Protein AF-A0A0K2YTP1-F1 (afdb_monomer_lite)

Sequence (189 aa):
MNDMAFFLAAAERGFVLDTDDVVDSLIREGVLLPVDWSGEDRPGQIAQFVAGRVAAFGKDHAVVAAVESAAREAAGADVERGEHVPAILRAVDDALASAGLALGELRSGDDTYRVGVMRRTKASGRVWGLDRPSPEVLYTIVCPCGDMNVWQLPKTEAKPVDGECDSCGLNLFDPAGNPVVSMVEEDAG

Radius of gyration: 20.06 Å; chains: 1; bounding box: 47×40×51 Å

pLDDT: mean 86.74, std 9.83, range [45.06, 97.5]

Structure (mmCIF, N/CA/C/O backbone):
data_AF-A0A0K2YTP1-F1
#
_entry.id   AF-A0A0K2YTP1-F1
#
loop_
_atom_site.group_PDB
_atom_site.id
_atom_site.type_symbol
_atom_site.label_atom_id
_atom_site.label_alt_id
_atom_site.label_comp_id
_atom_site.label_asym_id
_atom_site.label_entity_id
_atom_site.label_seq_id
_atom_site.pdbx_PDB_ins_code
_atom_site.Cartn_x
_atom_site.Cartn_y
_atom_site.Cartn_z
_atom_site.occupancy
_atom_site.B_iso_or_equiv
_atom_site.auth_seq_id
_atom_site.auth_comp_id
_atom_site.auth_asym_id
_atom_site.auth_atom_id
_atom_site.pdbx_PDB_model_num
ATOM 1 N N . MET A 1 1 ? 4.151 -17.320 12.604 1.00 45.06 1 MET A N 1
ATOM 2 C CA . MET A 1 1 ? 2.861 -16.604 12.713 1.00 45.06 1 MET A CA 1
ATOM 3 C C . MET A 1 1 ? 2.557 -16.140 11.309 1.00 45.06 1 MET A C 1
ATOM 5 O O . MET A 1 1 ? 3.473 -15.612 10.702 1.00 45.06 1 MET A O 1
ATOM 9 N N . ASN A 1 2 ? 1.376 -16.432 10.771 1.00 60.50 2 ASN A N 1
ATOM 10 C CA . ASN A 1 2 ? 1.023 -15.968 9.433 1.00 60.50 2 ASN A CA 1
ATOM 11 C C . ASN A 1 2 ? 0.856 -14.440 9.502 1.00 60.50 2 ASN A C 1
ATOM 13 O O . ASN A 1 2 ? 0.012 -13.986 10.278 1.00 60.50 2 ASN A O 1
ATOM 17 N N . ASP A 1 3 ? 1.677 -13.665 8.785 1.00 64.50 3 ASP A N 1
ATOM 18 C CA . ASP A 1 3 ? 1.707 -12.190 8.874 1.00 64.50 3 ASP A CA 1
ATOM 19 C C . ASP A 1 3 ? 0.330 -11.569 8.581 1.00 64.50 3 ASP A C 1
ATOM 21 O O . ASP A 1 3 ? -0.050 -10.526 9.104 1.00 64.50 3 ASP A O 1
ATOM 25 N N . MET A 1 4 ? -0.508 -12.296 7.858 1.00 71.25 4 MET A N 1
ATOM 26 C CA . MET A 1 4 ? -1.880 -11.910 7.573 1.00 71.25 4 MET A CA 1
ATOM 27 C C . MET A 1 4 ? -2.816 -11.858 8.787 1.00 71.25 4 MET A C 1
ATOM 29 O O . MET A 1 4 ? -3.788 -11.106 8.793 1.00 71.25 4 MET A O 1
ATOM 33 N N . ALA A 1 5 ? -2.537 -12.626 9.844 1.00 73.75 5 ALA A N 1
ATOM 34 C CA . ALA A 1 5 ? -3.353 -12.605 11.057 1.00 73.75 5 ALA A CA 1
ATOM 35 C C . ALA A 1 5 ? -3.258 -11.260 11.801 1.00 73.75 5 ALA A C 1
ATOM 37 O O . ALA A 1 5 ? -4.095 -10.977 12.661 1.00 73.75 5 ALA A O 1
ATOM 38 N N . PHE A 1 6 ? -2.253 -10.432 11.487 1.00 80.44 6 PHE A N 1
ATOM 39 C CA . PHE A 1 6 ? -2.119 -9.098 12.064 1.00 80.44 6 PHE A CA 1
ATOM 40 C C . PHE A 1 6 ? -3.212 -8.135 11.588 1.00 80.44 6 PHE A C 1
ATOM 42 O O . PHE A 1 6 ? -3.579 -7.241 12.353 1.00 80.44 6 PHE A O 1
ATOM 49 N N . PHE A 1 7 ? -3.761 -8.342 10.387 1.00 87.00 7 PHE A N 1
ATOM 50 C CA . PHE A 1 7 ? -4.748 -7.442 9.785 1.00 87.00 7 PHE A CA 1
ATOM 51 C C . PHE A 1 7 ? -6.186 -7.676 10.267 1.00 87.00 7 PHE A C 1
ATOM 53 O O . PHE A 1 7 ? -7.043 -6.804 10.114 1.00 87.00 7 PHE A O 1
ATOM 60 N N . LEU A 1 8 ? -6.457 -8.835 10.876 1.00 89.19 8 LEU A N 1
ATOM 61 C CA . LEU A 1 8 ? -7.796 -9.216 11.320 1.00 89.19 8 LEU A CA 1
ATOM 62 C C . LEU A 1 8 ? -8.132 -8.611 12.690 1.00 89.19 8 LEU A C 1
ATOM 64 O O . LEU A 1 8 ? -7.421 -8.800 13.688 1.00 89.19 8 LEU A O 1
ATOM 68 N N . ALA A 1 9 ? -9.283 -7.950 12.768 1.00 89.12 9 ALA A N 1
ATOM 69 C CA . ALA A 1 9 ? -9.906 -7.584 14.027 1.00 89.12 9 ALA A CA 1
ATOM 70 C C . ALA A 1 9 ? -10.455 -8.828 14.748 1.00 89.12 9 ALA A C 1
ATOM 72 O O . ALA A 1 9 ? -10.558 -9.926 14.199 1.00 89.12 9 ALA A O 1
ATOM 73 N N . ALA A 1 10 ? -10.819 -8.678 16.025 1.00 86.12 10 ALA A N 1
ATOM 74 C CA . ALA A 1 10 ? -11.250 -9.814 16.843 1.00 86.12 10 ALA A CA 1
ATOM 75 C C . ALA A 1 10 ? -12.482 -10.539 16.268 1.00 86.12 10 ALA A C 1
ATOM 77 O O . ALA A 1 10 ? -12.534 -11.766 16.328 1.00 86.12 10 ALA A O 1
ATOM 78 N N . ALA A 1 11 ? -13.428 -9.789 15.693 1.00 86.00 11 ALA A N 1
ATOM 79 C CA . ALA A 1 11 ? -14.650 -10.320 15.090 1.00 86.00 11 ALA A CA 1
ATOM 80 C C . ALA A 1 11 ? -14.417 -11.031 13.742 1.00 86.00 11 ALA A C 1
ATOM 82 O O . ALA A 1 11 ? -15.266 -11.793 13.299 1.00 86.00 11 ALA A O 1
ATOM 83 N N . GLU A 1 12 ? -13.259 -10.824 13.116 1.00 87.38 12 GLU A N 1
ATOM 84 C CA . GLU A 1 12 ? -12.957 -11.261 11.743 1.00 87.38 12 GLU A CA 1
ATOM 85 C C . GLU A 1 12 ? -12.107 -12.535 11.711 1.00 87.38 12 GLU A C 1
ATOM 87 O O . GLU A 1 12 ? -11.823 -13.098 10.660 1.00 87.38 12 GLU A O 1
ATOM 92 N N . ARG A 1 13 ? -11.725 -13.052 12.883 1.00 79.56 13 ARG A N 1
ATOM 93 C CA . ARG A 1 13 ? -10.945 -14.295 13.010 1.00 79.56 13 ARG A CA 1
ATOM 94 C C . ARG A 1 13 ? -11.672 -15.542 12.493 1.00 79.56 13 ARG A C 1
ATOM 96 O O . ARG A 1 13 ? -11.057 -16.599 12.432 1.00 79.56 13 ARG A O 1
ATOM 103 N N . GLY A 1 14 ? -12.965 -15.424 12.186 1.00 78.31 14 GLY A N 1
ATOM 104 C CA . GLY A 1 14 ? -13.792 -16.476 11.598 1.00 78.31 14 GLY A CA 1
ATOM 105 C C . GLY A 1 14 ? -13.949 -16.388 10.079 1.00 78.31 14 GLY A C 1
ATOM 106 O O . GLY A 1 14 ? -14.715 -17.179 9.535 1.00 78.31 14 GLY A O 1
ATOM 107 N N . PHE A 1 15 ? -13.286 -15.444 9.399 1.00 82.81 15 PHE A N 1
ATOM 108 C CA . PHE A 1 15 ? -13.319 -15.379 7.938 1.00 82.81 15 PHE A CA 1
ATOM 109 C C . PHE A 1 15 ? -12.804 -16.678 7.321 1.00 82.81 15 PHE A C 1
ATOM 111 O O . PHE A 1 15 ? -11.789 -17.234 7.748 1.00 82.81 15 PHE A O 1
ATOM 118 N N . VAL A 1 16 ? -13.535 -17.165 6.317 1.00 78.06 16 VAL A N 1
ATOM 119 C CA . VAL A 1 16 ? -13.126 -18.322 5.523 1.00 78.06 16 VAL A CA 1
ATOM 120 C C . VAL A 1 16 ? -12.129 -17.811 4.499 1.00 78.06 16 VAL A C 1
ATOM 122 O O . VAL A 1 16 ? -12.506 -17.332 3.436 1.00 78.06 16 VAL A O 1
ATOM 125 N N . LEU A 1 17 ? -10.855 -17.849 4.870 1.00 79.38 17 LEU A N 1
ATOM 126 C CA . LEU A 1 17 ? -9.776 -17.485 3.971 1.00 79.38 17 LEU A CA 1
ATOM 127 C C . LEU A 1 17 ? -9.404 -18.716 3.149 1.00 79.38 17 LEU A C 1
ATOM 129 O O . LEU A 1 17 ? -9.082 -19.760 3.724 1.00 79.38 17 LEU A O 1
ATOM 133 N N . ASP A 1 18 ? -9.472 -18.595 1.826 1.00 74.75 18 ASP A N 1
ATOM 134 C CA . ASP A 1 18 ? -8.975 -19.635 0.935 1.00 74.75 18 ASP A CA 1
ATOM 135 C C . ASP A 1 18 ? -7.465 -19.769 1.146 1.00 74.75 18 ASP A C 1
ATOM 137 O O . ASP A 1 18 ? -6.729 -18.792 1.038 1.00 74.75 18 ASP A O 1
ATOM 141 N N . THR A 1 19 ? -6.992 -20.959 1.509 1.00 71.44 19 THR A N 1
ATOM 142 C CA . THR A 1 19 ? -5.565 -21.184 1.755 1.00 71.44 19 THR A CA 1
ATOM 143 C C . THR A 1 19 ? -4.726 -21.067 0.493 1.00 71.44 19 THR A C 1
ATOM 145 O O . THR A 1 19 ? -3.545 -20.741 0.608 1.00 71.44 19 THR A O 1
ATOM 148 N N . ASP A 1 20 ? -5.325 -21.310 -0.673 1.00 74.44 20 ASP A N 1
ATOM 149 C CA . ASP A 1 20 ? -4.638 -21.236 -1.959 1.00 74.44 20 ASP A CA 1
ATOM 150 C C . ASP A 1 20 ? -4.623 -19.797 -2.501 1.00 74.44 20 ASP A C 1
ATOM 152 O O . ASP A 1 20 ? -3.715 -19.439 -3.249 1.00 74.44 20 ASP A O 1
ATOM 156 N N . ASP A 1 21 ? -5.571 -18.953 -2.070 1.00 81.56 21 ASP A N 1
ATOM 157 C CA . ASP A 1 21 ? -5.670 -17.549 -2.480 1.00 81.56 21 ASP A CA 1
ATOM 158 C C . ASP A 1 21 ? -6.132 -16.624 -1.346 1.00 81.56 21 ASP A C 1
ATOM 160 O O . ASP A 1 21 ? -7.234 -16.055 -1.264 1.00 81.56 21 ASP A O 1
ATOM 164 N N . VAL A 1 22 ? -5.234 -16.529 -0.384 1.00 84.00 22 VAL A N 1
ATOM 165 C CA . VAL A 1 22 ? -5.536 -15.926 0.899 1.00 84.00 22 VAL A CA 1
ATOM 166 C C . VAL A 1 22 ? -5.480 -14.398 0.853 1.00 84.00 22 VAL A C 1
ATOM 168 O O . VAL A 1 22 ? -6.131 -13.726 1.652 1.00 84.00 22 VAL A O 1
ATOM 171 N N . VAL A 1 23 ? -4.733 -13.847 -0.105 1.00 86.69 23 VAL A N 1
ATOM 172 C CA . VAL A 1 23 ? -4.627 -12.406 -0.347 1.00 86.69 23 VAL A CA 1
ATOM 173 C C . VAL A 1 23 ? -5.914 -11.894 -0.973 1.00 86.69 23 VAL A C 1
ATOM 175 O O . VAL A 1 23 ? -6.507 -10.959 -0.433 1.00 86.69 23 VAL A O 1
ATOM 178 N N . ASP A 1 24 ? -6.415 -12.555 -2.017 1.00 87.88 24 ASP A N 1
ATOM 179 C CA . ASP A 1 24 ? -7.664 -12.145 -2.660 1.00 87.88 24 ASP A CA 1
ATOM 180 C C . ASP A 1 24 ? -8.861 -12.337 -1.730 1.00 87.88 24 ASP A C 1
ATOM 182 O O . ASP A 1 24 ? -9.808 -11.545 -1.757 1.00 87.88 24 ASP A O 1
ATOM 186 N N . SER A 1 25 ? -8.810 -13.341 -0.849 1.00 89.56 25 SER A N 1
ATOM 187 C CA . SER A 1 25 ? -9.788 -13.492 0.232 1.00 89.56 25 SER A CA 1
ATOM 188 C C . SER A 1 25 ? -9.799 -12.262 1.152 1.00 89.56 25 SER A C 1
ATOM 190 O O . SER A 1 25 ? -10.856 -11.698 1.420 1.00 89.56 25 SER A O 1
ATOM 192 N N . LEU A 1 26 ? -8.633 -11.783 1.597 1.00 91.06 26 LEU A N 1
ATOM 193 C CA . LEU A 1 26 ? -8.537 -10.604 2.467 1.00 91.06 26 LEU A CA 1
ATOM 194 C C . LEU A 1 26 ? -8.936 -9.301 1.762 1.00 91.06 26 LEU A C 1
ATOM 196 O O . LEU A 1 26 ? -9.523 -8.427 2.400 1.00 91.06 26 LEU A O 1
ATOM 200 N N . ILE A 1 27 ? -8.640 -9.164 0.469 1.00 91.94 27 ILE A N 1
ATOM 201 C CA . ILE A 1 27 ? -9.082 -8.016 -0.336 1.00 91.94 27 ILE A CA 1
ATOM 202 C C . ILE A 1 27 ? -10.611 -8.015 -0.443 1.00 91.94 27 ILE A C 1
ATOM 204 O O . ILE A 1 27 ? -11.258 -7.000 -0.188 1.00 91.94 27 ILE A O 1
ATOM 208 N N . ARG A 1 28 ? -11.209 -9.169 -0.753 1.00 91.25 28 ARG A N 1
ATOM 209 C CA . ARG A 1 28 ? -12.663 -9.331 -0.900 1.00 91.25 28 ARG A CA 1
ATOM 210 C C . ARG A 1 28 ? -13.429 -9.051 0.389 1.00 91.25 28 ARG A C 1
ATOM 212 O O . ARG A 1 28 ? -14.494 -8.444 0.338 1.00 91.25 28 ARG A O 1
ATOM 219 N N . GLU A 1 29 ? -12.870 -9.451 1.527 1.00 92.00 29 GLU A N 1
ATOM 220 C CA . GLU A 1 29 ? -13.427 -9.173 2.856 1.00 92.00 29 GLU A CA 1
ATOM 221 C C . GLU A 1 29 ? -13.136 -7.739 3.350 1.00 92.00 29 GLU A C 1
ATOM 223 O O . GLU A 1 29 ? -13.504 -7.373 4.467 1.00 92.00 29 GLU A O 1
ATOM 228 N N . GLY A 1 30 ? -12.462 -6.903 2.549 1.00 92.94 30 GLY A N 1
ATOM 229 C CA . GLY A 1 30 ? -12.152 -5.515 2.905 1.00 92.94 30 GLY A CA 1
ATOM 230 C C . GLY A 1 30 ? -11.138 -5.384 4.045 1.00 92.94 30 GLY A C 1
ATOM 231 O O . GLY A 1 30 ? -11.148 -4.397 4.783 1.00 92.94 30 GLY A O 1
ATOM 232 N N . VAL A 1 31 ? -10.277 -6.387 4.220 1.00 94.50 31 VAL A N 1
ATOM 233 C CA . VAL A 1 31 ? -9.189 -6.398 5.210 1.00 94.50 31 VAL A CA 1
ATOM 234 C C . VAL A 1 31 ? -7.905 -5.812 4.628 1.00 94.50 31 VAL A C 1
ATOM 236 O O . VAL A 1 31 ? -7.150 -5.170 5.363 1.00 94.50 31 VAL A O 1
ATOM 239 N N . LEU A 1 32 ? -7.684 -6.008 3.326 1.00 93.88 32 LEU A N 1
ATOM 240 C CA . LEU A 1 32 ? -6.607 -5.397 2.551 1.00 93.88 32 LEU A CA 1
ATOM 241 C C . LEU A 1 32 ? -7.176 -4.491 1.457 1.00 93.88 32 LEU A C 1
ATOM 243 O O . LEU A 1 32 ? -8.239 -4.761 0.902 1.00 93.88 32 LEU A O 1
ATOM 247 N N . LEU A 1 33 ? -6.432 -3.440 1.136 1.00 95.31 33 LEU A N 1
ATOM 248 C CA . LEU A 1 33 ? -6.695 -2.529 0.035 1.00 95.31 33 LEU A CA 1
ATOM 249 C C . LEU A 1 33 ? -5.504 -2.562 -0.930 1.00 95.31 33 LEU A C 1
ATOM 251 O O . LEU A 1 33 ? -4.407 -2.194 -0.508 1.00 95.31 33 LEU A O 1
ATOM 255 N N . PRO A 1 34 ? -5.690 -2.969 -2.196 1.00 93.12 34 PRO A N 1
ATOM 256 C CA . PRO A 1 34 ? -4.712 -2.703 -3.241 1.00 93.12 34 PRO A CA 1
ATOM 257 C C . PRO A 1 34 ? -4.735 -1.213 -3.610 1.00 93.12 34 PRO A C 1
ATOM 259 O O . PRO A 1 34 ? -5.808 -0.625 -3.770 1.00 93.12 34 PRO A O 1
ATOM 262 N N . VAL A 1 35 ? -3.555 -0.612 -3.728 1.00 90.38 35 VAL A N 1
ATOM 263 C CA . VAL A 1 35 ? -3.344 0.777 -4.142 1.00 90.38 35 VAL A CA 1
ATOM 264 C C . VAL A 1 35 ? -2.206 0.803 -5.153 1.00 90.38 35 VAL A C 1
ATOM 266 O O . VAL A 1 35 ? -1.096 0.370 -4.847 1.00 90.38 35 VAL A O 1
ATOM 269 N N . ASP A 1 36 ? -2.488 1.309 -6.347 1.00 86.12 36 ASP A N 1
ATOM 270 C CA . ASP A 1 36 ? -1.484 1.496 -7.389 1.00 86.12 36 ASP A CA 1
ATOM 271 C C . ASP A 1 36 ? -0.500 2.604 -6.983 1.00 86.12 36 ASP A C 1
ATOM 273 O O . ASP A 1 36 ? -0.897 3.631 -6.424 1.00 86.12 36 ASP A O 1
ATOM 277 N N . TRP A 1 37 ? 0.791 2.418 -7.256 1.00 80.19 37 TRP A N 1
ATOM 278 C CA . TRP A 1 37 ? 1.816 3.416 -6.938 1.00 80.19 37 TRP A CA 1
ATOM 279 C C . TRP A 1 37 ? 1.562 4.787 -7.581 1.00 80.19 37 TRP A C 1
ATOM 281 O O . TRP A 1 37 ? 1.968 5.820 -7.039 1.00 80.19 37 TRP A O 1
ATOM 291 N N . SER A 1 38 ? 0.876 4.814 -8.726 1.00 79.06 38 SER A N 1
ATOM 292 C CA . SER A 1 38 ? 0.560 6.034 -9.460 1.00 79.06 38 SER A CA 1
ATOM 293 C C . SER A 1 38 ? -0.519 6.883 -8.784 1.00 79.06 38 SER A C 1
ATOM 295 O O . SER A 1 38 ? -0.610 8.078 -9.086 1.00 79.06 38 SER A O 1
ATOM 297 N N . GLY A 1 39 ? -1.298 6.320 -7.853 1.00 82.69 39 GLY A N 1
ATOM 298 C CA . GLY A 1 39 ? -2.308 7.055 -7.097 1.00 82.69 39 GLY A CA 1
ATOM 299 C C . GLY A 1 39 ? -3.502 6.219 -6.637 1.00 82.69 39 GLY A C 1
ATOM 300 O O . GLY A 1 39 ? -3.648 5.042 -6.950 1.00 82.69 39 GLY A O 1
ATOM 301 N N . GLU A 1 40 ? -4.401 6.869 -5.896 1.00 84.94 40 GLU A N 1
ATOM 302 C CA . GLU A 1 40 ? -5.706 6.294 -5.561 1.00 84.94 40 GLU A CA 1
ATOM 303 C C . GLU A 1 40 ? -6.612 6.232 -6.805 1.00 84.94 40 GLU A C 1
ATOM 305 O O . GLU A 1 40 ? -6.706 7.209 -7.552 1.00 84.94 40 GLU A O 1
ATOM 310 N N . ASP A 1 41 ? -7.379 5.147 -6.974 1.00 86.25 41 ASP A N 1
ATOM 311 C CA . ASP A 1 41 ? -8.402 5.052 -8.032 1.00 86.25 41 ASP A CA 1
ATOM 312 C C . ASP A 1 41 ? -9.502 6.104 -7.841 1.00 86.25 41 ASP A C 1
ATOM 314 O O . ASP A 1 41 ? -10.146 6.571 -8.786 1.00 86.25 41 ASP A O 1
ATOM 318 N N . ARG A 1 42 ? -9.778 6.433 -6.573 1.00 88.38 42 ARG A N 1
ATOM 319 C CA . ARG A 1 42 ? -10.767 7.426 -6.156 1.00 88.38 42 ARG A CA 1
ATOM 320 C C . ARG A 1 42 ? -10.172 8.305 -5.059 1.00 88.38 42 ARG A C 1
ATOM 322 O O . ARG A 1 42 ? -9.643 7.754 -4.096 1.00 88.38 42 ARG A O 1
ATOM 329 N N . PRO A 1 43 ? -10.337 9.638 -5.126 1.00 86.44 43 PRO A N 1
ATOM 330 C CA . PRO A 1 43 ? -9.848 10.526 -4.077 1.00 86.44 43 PRO A CA 1
ATOM 331 C C . PRO A 1 43 ? -10.344 10.109 -2.686 1.00 86.44 43 PRO A C 1
ATOM 333 O O . PRO A 1 43 ? -11.554 10.002 -2.460 1.00 86.44 43 PRO A O 1
ATOM 336 N N . GLY A 1 44 ? -9.414 9.891 -1.757 1.00 89.81 44 GLY A N 1
ATOM 337 C CA . GLY A 1 44 ? -9.688 9.510 -0.372 1.00 89.81 44 GLY A CA 1
ATOM 338 C C . GLY A 1 44 ? -10.007 8.027 -0.150 1.00 89.81 44 GLY A C 1
ATOM 339 O O . GLY A 1 44 ? -10.497 7.675 0.925 1.00 89.81 44 GLY A O 1
ATOM 340 N N . GLN A 1 45 ? -9.756 7.153 -1.127 1.00 94.50 45 GLN A N 1
ATOM 341 C CA . GLN A 1 45 ? -9.934 5.699 -1.018 1.00 94.50 45 GLN A CA 1
ATOM 342 C C . GLN A 1 45 ? -9.170 5.091 0.166 1.00 94.50 45 GLN A C 1
ATOM 344 O O . GLN A 1 45 ? -9.747 4.301 0.918 1.00 94.50 45 GLN A O 1
ATOM 349 N N . ILE A 1 46 ? -7.910 5.480 0.370 1.00 95.19 46 ILE A N 1
ATOM 350 C CA . ILE A 1 46 ? -7.064 5.036 1.484 1.00 95.19 46 ILE A CA 1
ATOM 351 C C . ILE A 1 46 ? -7.698 5.466 2.806 1.00 95.19 46 ILE A C 1
ATOM 353 O O . ILE A 1 46 ? -7.887 4.641 3.701 1.00 95.19 46 ILE A O 1
ATOM 357 N N . ALA A 1 47 ? -8.090 6.738 2.925 1.00 95.38 47 ALA A N 1
ATOM 358 C CA . ALA A 1 47 ? -8.712 7.262 4.139 1.00 95.38 47 ALA A CA 1
ATOM 359 C C . ALA A 1 47 ? -10.025 6.533 4.468 1.00 95.38 47 ALA A C 1
ATOM 361 O O . ALA A 1 47 ? -10.237 6.120 5.609 1.00 95.38 47 ALA A O 1
ATOM 362 N N . GLN A 1 48 ? -10.876 6.310 3.461 1.00 96.00 48 GLN A N 1
ATOM 363 C CA . GLN A 1 48 ? -12.147 5.605 3.619 1.00 96.00 48 GLN A CA 1
ATOM 364 C C . GLN A 1 48 ? -11.945 4.147 4.053 1.00 96.00 48 GLN A C 1
ATOM 366 O O . GLN A 1 48 ? -12.644 3.658 4.944 1.00 96.00 48 GLN A O 1
ATOM 371 N N . PHE A 1 49 ? -10.986 3.452 3.444 1.00 97.50 49 PHE 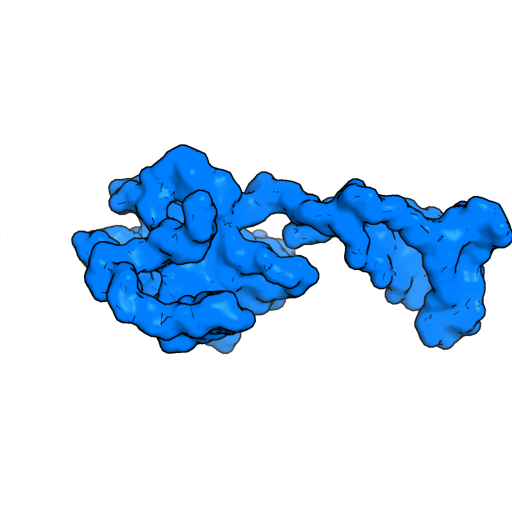A N 1
ATOM 372 C CA . PHE A 1 49 ? -10.634 2.091 3.828 1.00 97.50 49 PHE A CA 1
ATOM 373 C C . PHE A 1 49 ? -10.155 2.032 5.281 1.00 97.50 49 PHE A C 1
ATOM 375 O O . PHE A 1 49 ? -10.684 1.257 6.084 1.00 97.50 49 PHE A O 1
ATOM 382 N N . VAL A 1 50 ? -9.202 2.892 5.649 1.00 96.88 50 VAL A N 1
ATOM 383 C CA . VAL A 1 50 ? -8.641 2.918 7.003 1.00 96.88 50 VAL A CA 1
ATOM 384 C C . VAL A 1 50 ? -9.708 3.271 8.034 1.00 96.88 50 VAL A C 1
ATOM 386 O O . VAL A 1 50 ? -9.750 2.629 9.080 1.00 96.88 50 VAL A O 1
ATOM 389 N N . ALA A 1 51 ? -10.628 4.190 7.735 1.00 95.19 51 ALA A N 1
ATOM 390 C CA . ALA A 1 51 ? -11.774 4.486 8.594 1.00 95.19 51 ALA A CA 1
ATOM 391 C C . ALA A 1 51 ? -12.619 3.232 8.895 1.00 95.19 51 ALA A C 1
ATOM 393 O O . ALA A 1 51 ? -12.940 2.957 10.056 1.00 95.19 51 ALA A O 1
ATOM 394 N N . GLY A 1 52 ? -12.917 2.426 7.870 1.00 95.44 52 GLY A N 1
ATOM 395 C CA . GLY A 1 52 ? -13.621 1.151 8.027 1.00 95.44 52 GLY A CA 1
ATOM 396 C C . GLY A 1 52 ? -12.861 0.166 8.918 1.00 95.44 52 GLY A C 1
ATOM 397 O O . GLY A 1 52 ? -13.440 -0.441 9.823 1.00 95.44 52 GLY A O 1
ATOM 398 N N . ARG A 1 53 ? -11.541 0.059 8.735 1.00 96.81 53 ARG A N 1
ATOM 399 C CA . ARG A 1 53 ? -10.700 -0.803 9.576 1.00 96.81 53 ARG A CA 1
ATOM 400 C C . ARG A 1 53 ? -10.622 -0.311 11.024 1.00 96.81 53 ARG A C 1
ATOM 402 O O . ARG A 1 53 ? -10.746 -1.109 11.948 1.00 96.81 53 ARG A O 1
ATOM 409 N N . VAL A 1 54 ? -10.455 0.991 11.248 1.00 95.81 54 VAL A N 1
ATOM 410 C CA . VAL A 1 54 ? -10.439 1.620 12.583 1.00 95.81 54 VAL A CA 1
ATOM 411 C C . VAL A 1 54 ? -11.719 1.274 13.350 1.00 95.81 54 VAL A C 1
ATOM 413 O O . VAL A 1 54 ? -11.646 0.851 14.509 1.00 95.81 54 VAL A O 1
ATOM 416 N N . ALA A 1 55 ? -12.875 1.341 12.682 1.00 93.50 55 ALA A N 1
ATOM 417 C CA . ALA A 1 55 ? -14.152 0.911 13.244 1.00 93.50 55 ALA A CA 1
ATOM 418 C C . ALA A 1 55 ? -14.186 -0.599 13.550 1.00 93.50 55 ALA A C 1
ATOM 420 O O . ALA A 1 55 ? -14.616 -0.988 14.637 1.00 93.50 55 ALA A O 1
ATOM 421 N N . ALA A 1 56 ? -13.671 -1.453 12.658 1.00 94.19 56 ALA A N 1
ATOM 422 C CA . ALA A 1 56 ? -13.575 -2.900 12.891 1.00 94.19 56 ALA A CA 1
ATOM 423 C C . ALA A 1 56 ? -12.703 -3.251 14.117 1.00 94.19 56 ALA A C 1
ATOM 425 O O . ALA A 1 56 ? -13.001 -4.188 14.862 1.00 94.19 56 ALA A O 1
ATOM 426 N N . PHE A 1 57 ? -11.663 -2.457 14.394 1.00 94.06 57 PHE A N 1
ATOM 427 C CA . PHE A 1 57 ? -10.843 -2.562 15.608 1.00 94.06 57 PHE A CA 1
ATOM 428 C C . PHE A 1 57 ? -11.483 -1.931 16.860 1.00 94.06 57 PHE A C 1
ATOM 430 O O . PHE A 1 57 ? -10.857 -1.930 17.927 1.00 94.06 57 PHE A O 1
ATOM 437 N N . GLY A 1 58 ? -12.718 -1.431 16.760 1.00 92.88 58 GLY A N 1
ATOM 438 C CA . GLY A 1 58 ? -13.485 -0.868 17.870 1.00 92.88 58 GLY A CA 1
ATOM 439 C C . GLY A 1 58 ? -12.946 0.471 18.371 1.00 92.88 58 GLY A C 1
ATOM 440 O O . GLY A 1 58 ? -13.043 0.758 19.564 1.00 92.88 58 GLY A O 1
ATOM 441 N N . LYS A 1 59 ? -12.311 1.257 17.495 1.00 93.38 59 LYS A N 1
ATOM 442 C CA . LYS A 1 59 ? -11.811 2.598 17.821 1.00 93.38 59 LYS A CA 1
ATOM 443 C C . LYS A 1 59 ? -12.863 3.664 17.536 1.00 93.38 59 LYS A C 1
ATOM 445 O O . LYS A 1 59 ? -13.810 3.440 16.786 1.00 93.38 59 LYS A O 1
ATOM 450 N N . ASP A 1 60 ? -12.708 4.806 18.194 1.00 90.81 60 ASP A N 1
ATOM 451 C CA . ASP A 1 60 ? -13.671 5.899 18.131 1.00 90.81 60 ASP A CA 1
ATOM 452 C C . ASP A 1 60 ? -13.551 6.746 16.849 1.00 90.81 60 ASP A C 1
ATOM 454 O O . ASP A 1 60 ? -12.610 6.640 16.060 1.00 90.81 60 ASP A O 1
ATOM 458 N N . HIS A 1 61 ? -14.540 7.620 16.660 1.00 91.12 61 HIS A N 1
ATOM 459 C CA . HIS A 1 61 ? -14.625 8.529 15.519 1.00 91.12 61 HIS A CA 1
ATOM 460 C C . HIS A 1 61 ? -13.533 9.618 15.529 1.00 91.12 61 HIS A C 1
ATOM 462 O O . HIS A 1 61 ? -13.264 10.225 14.492 1.00 91.12 61 HIS A O 1
ATOM 468 N N . ALA A 1 62 ? -12.891 9.895 16.670 1.00 94.25 62 ALA A N 1
ATOM 469 C CA . ALA A 1 62 ? -11.817 10.885 16.720 1.00 94.25 62 ALA A CA 1
ATOM 470 C C . ALA A 1 62 ? -10.570 10.366 15.990 1.00 94.25 62 ALA A C 1
ATOM 472 O O . ALA A 1 62 ? -9.932 11.124 15.262 1.00 94.25 62 ALA A O 1
ATOM 473 N N . VAL A 1 63 ? -10.280 9.065 16.101 1.00 94.06 63 VAL A N 1
ATOM 474 C CA . VAL A 1 63 ? -9.213 8.410 15.324 1.00 94.06 63 VAL A CA 1
ATOM 475 C C . VAL A 1 63 ? -9.504 8.476 13.823 1.00 94.06 63 VAL A C 1
ATOM 477 O O . VAL A 1 63 ? -8.614 8.802 13.044 1.00 94.06 63 VAL A O 1
ATOM 480 N N . VAL A 1 64 ? -10.752 8.220 13.416 1.00 94.38 64 VAL A N 1
ATOM 481 C CA . VAL A 1 64 ? -11.171 8.320 12.005 1.00 94.38 64 VAL A CA 1
ATOM 482 C C . VAL A 1 64 ? -10.956 9.736 11.468 1.00 94.38 64 VAL A C 1
ATOM 484 O O . VAL A 1 64 ? -10.333 9.907 10.425 1.00 94.38 64 VAL A O 1
ATOM 487 N N . ALA A 1 65 ? -11.393 10.756 12.209 1.00 94.44 65 ALA A N 1
ATOM 488 C CA . ALA A 1 65 ? -11.213 12.150 11.810 1.00 94.44 65 ALA A CA 1
ATOM 489 C C . ALA A 1 65 ? -9.728 12.541 11.686 1.00 94.44 65 ALA A C 1
ATOM 491 O O . ALA A 1 65 ? -9.360 13.273 10.769 1.00 94.44 65 ALA A O 1
ATOM 492 N N . ALA A 1 66 ? -8.870 12.035 12.580 1.00 95.38 66 ALA A N 1
ATOM 493 C CA . ALA A 1 66 ? -7.428 12.261 12.505 1.00 95.38 66 ALA A CA 1
ATOM 494 C C . ALA A 1 66 ? -6.812 11.632 11.244 1.00 95.38 66 ALA A C 1
ATOM 496 O O . ALA A 1 66 ? -6.034 12.288 10.555 1.00 95.38 66 ALA A O 1
ATOM 497 N N . VAL A 1 67 ? -7.203 10.397 10.908 1.00 95.38 67 VAL A N 1
ATOM 498 C CA . VAL A 1 67 ? -6.776 9.709 9.678 1.00 95.38 67 VAL A CA 1
ATOM 499 C C . VAL A 1 67 ? -7.214 10.474 8.430 1.00 95.38 67 VAL A C 1
ATOM 501 O O . VAL A 1 67 ? -6.403 10.702 7.537 1.00 95.38 67 VAL A O 1
ATOM 504 N N . GLU A 1 68 ? -8.479 10.892 8.361 1.00 94.75 68 GLU A N 1
ATOM 505 C CA . GLU A 1 68 ? -9.005 11.638 7.212 1.00 94.75 68 GLU A CA 1
ATOM 506 C C . GLU A 1 68 ? -8.305 12.990 7.024 1.00 94.75 68 GLU A C 1
ATOM 508 O O . GLU A 1 68 ? -8.049 13.388 5.886 1.00 94.75 68 GLU A O 1
ATOM 513 N N . SER A 1 69 ? -7.985 13.693 8.119 1.00 94.75 69 SER A N 1
ATOM 514 C CA . SER A 1 69 ? -7.218 14.945 8.063 1.00 94.75 69 SER A CA 1
ATOM 515 C C . SER A 1 69 ? -5.807 14.696 7.539 1.00 94.75 69 SER A C 1
ATOM 517 O O . SER A 1 69 ? -5.400 15.338 6.575 1.00 94.75 69 SER A O 1
ATOM 519 N N . ALA A 1 70 ? -5.098 13.718 8.112 1.00 94.75 70 ALA A N 1
ATOM 520 C CA . ALA A 1 70 ? -3.726 13.393 7.734 1.00 94.75 70 ALA A CA 1
ATOM 521 C C . ALA A 1 70 ? -3.616 12.966 6.262 1.00 94.75 70 ALA A C 1
ATOM 523 O O . ALA A 1 70 ? -2.761 13.465 5.534 1.00 94.75 70 ALA A O 1
ATOM 524 N N . ALA A 1 71 ? -4.525 12.102 5.797 1.00 93.25 71 ALA A N 1
ATOM 525 C CA . ALA A 1 71 ? -4.565 11.675 4.402 1.00 93.25 71 ALA A CA 1
ATOM 526 C C . ALA A 1 71 ? -4.820 12.851 3.449 1.00 93.25 71 ALA A C 1
ATOM 528 O O . ALA A 1 71 ? -4.161 12.967 2.421 1.00 93.25 71 ALA A O 1
ATOM 529 N N . ARG A 1 72 ? -5.754 13.749 3.794 1.00 92.19 72 ARG A N 1
ATOM 530 C CA . ARG A 1 72 ? -6.081 14.921 2.970 1.00 92.19 72 ARG A CA 1
ATOM 531 C C . ARG A 1 72 ? -4.933 15.922 2.904 1.00 92.19 72 ARG A C 1
ATOM 533 O O . ARG A 1 72 ? -4.685 16.483 1.843 1.00 92.19 72 ARG A O 1
ATOM 540 N N . GLU A 1 73 ? -4.265 16.165 4.027 1.00 92.25 73 GLU A N 1
ATOM 541 C CA . GLU A 1 73 ? -3.102 17.050 4.093 1.00 92.25 73 GLU A CA 1
ATOM 542 C C . GLU A 1 73 ? -1.946 16.495 3.253 1.00 92.25 73 GLU A C 1
ATOM 544 O O . GLU A 1 73 ? -1.381 17.231 2.447 1.00 92.25 73 GLU A O 1
ATOM 549 N N . ALA A 1 74 ? -1.662 15.194 3.358 1.00 90.06 74 ALA A N 1
ATOM 550 C CA . ALA A 1 74 ? -0.640 14.532 2.549 1.00 90.06 74 ALA A CA 1
ATOM 551 C C . ALA A 1 74 ? -0.988 14.518 1.051 1.00 90.06 74 ALA A C 1
ATOM 553 O O . ALA A 1 74 ? -0.131 14.807 0.221 1.00 90.06 74 ALA A O 1
ATOM 554 N N . ALA A 1 75 ? -2.253 14.271 0.696 1.00 86.50 75 ALA A N 1
ATOM 555 C CA . ALA A 1 75 ? -2.721 14.321 -0.690 1.00 86.50 75 ALA A CA 1
ATOM 556 C C . ALA A 1 75 ? -2.705 15.745 -1.288 1.00 86.50 75 ALA A C 1
ATOM 558 O O . ALA A 1 75 ? -2.738 15.920 -2.502 1.00 86.50 75 ALA A O 1
ATOM 559 N N . GLY A 1 76 ? -2.684 16.785 -0.451 1.00 82.06 76 GLY A N 1
ATOM 560 C CA . GLY A 1 76 ? -2.554 18.177 -0.885 1.00 82.06 76 GLY A CA 1
ATOM 561 C C . GLY A 1 76 ? -1.108 18.670 -0.985 1.00 82.06 76 GLY A C 1
ATOM 562 O O . GLY A 1 76 ? -0.898 19.809 -1.404 1.00 82.06 76 GLY A O 1
ATOM 563 N N . ALA A 1 77 ? -0.128 17.864 -0.567 1.00 81.44 77 ALA A N 1
ATOM 564 C CA . ALA A 1 77 ? 1.278 18.240 -0.588 1.00 81.44 77 ALA A CA 1
ATOM 565 C C . ALA A 1 77 ? 1.849 18.194 -2.014 1.00 81.44 77 ALA A C 1
ATOM 567 O O . ALA A 1 77 ? 1.500 17.326 -2.814 1.00 81.44 77 ALA A O 1
ATOM 568 N N . ASP A 1 78 ? 2.755 19.125 -2.317 1.00 75.44 78 ASP A N 1
ATOM 569 C CA . ASP A 1 78 ? 3.509 19.135 -3.571 1.00 75.44 78 ASP A CA 1
ATOM 570 C C . ASP A 1 78 ? 4.651 18.114 -3.465 1.00 75.44 78 ASP A C 1
ATOM 572 O O . ASP A 1 78 ? 5.718 18.399 -2.919 1.00 75.44 78 ASP A O 1
ATOM 576 N N . VAL A 1 79 ? 4.365 16.883 -3.883 1.00 74.75 79 VAL A N 1
ATOM 577 C CA . VAL A 1 79 ? 5.289 15.743 -3.871 1.00 74.75 79 VAL A CA 1
ATOM 578 C C . VAL A 1 79 ? 5.528 15.250 -5.291 1.00 74.75 79 VAL A C 1
ATOM 580 O O . VAL A 1 79 ? 4.656 15.349 -6.157 1.00 74.75 79 VAL A O 1
ATOM 583 N N . GLU A 1 80 ? 6.723 14.713 -5.535 1.00 69.25 80 GLU A N 1
ATOM 584 C CA . GLU A 1 80 ? 7.081 14.162 -6.838 1.00 69.25 80 GLU A CA 1
ATOM 585 C C . GLU A 1 80 ? 6.146 13.010 -7.240 1.00 69.25 80 GLU A C 1
ATOM 587 O O . GLU A 1 80 ? 5.564 12.300 -6.412 1.00 69.25 80 GLU A O 1
ATOM 592 N N . ARG A 1 81 ? 5.983 12.821 -8.552 1.00 62.81 81 ARG A N 1
ATOM 593 C CA . ARG A 1 81 ? 5.167 11.737 -9.103 1.00 62.81 81 ARG A CA 1
ATOM 594 C C . ARG A 1 81 ? 5.763 10.391 -8.670 1.00 62.81 81 ARG A C 1
ATOM 596 O O . ARG A 1 81 ? 6.897 10.099 -9.018 1.00 62.81 81 ARG A O 1
ATOM 603 N N . GLY A 1 82 ? 4.977 9.586 -7.958 1.00 67.56 82 GLY A N 1
ATOM 604 C CA . GLY A 1 82 ? 5.405 8.314 -7.357 1.00 67.56 82 GLY A CA 1
ATOM 605 C C . GLY A 1 82 ? 5.599 8.373 -5.837 1.00 67.56 82 GLY A C 1
ATOM 606 O O . GLY A 1 82 ? 5.442 7.361 -5.169 1.00 67.56 82 GLY A O 1
ATOM 607 N N . GLU A 1 83 ? 5.794 9.561 -5.259 1.00 77.19 83 GLU A N 1
ATOM 608 C CA . GLU A 1 83 ? 5.901 9.744 -3.798 1.00 77.19 83 GLU A CA 1
ATOM 609 C C . GLU A 1 83 ? 4.551 10.016 -3.123 1.00 77.19 83 GLU A C 1
ATOM 611 O O . GLU A 1 83 ? 4.437 10.051 -1.897 1.00 77.19 83 GLU A O 1
ATOM 616 N N . HIS A 1 84 ? 3.497 10.187 -3.919 1.00 83.00 84 HIS A N 1
ATOM 617 C CA . HIS A 1 84 ? 2.183 10.584 -3.433 1.00 83.00 84 HIS A CA 1
ATOM 618 C C . HIS A 1 84 ? 1.535 9.542 -2.514 1.00 83.00 84 HIS A C 1
ATOM 620 O O . HIS A 1 84 ? 1.142 9.855 -1.389 1.00 83.00 84 HIS A O 1
ATOM 626 N N . VAL A 1 85 ? 1.453 8.289 -2.968 1.00 88.25 85 VAL A N 1
ATOM 627 C CA . VAL A 1 85 ? 0.883 7.193 -2.174 1.00 88.25 85 VAL A CA 1
ATOM 628 C C . VAL A 1 85 ? 1.736 6.908 -0.931 1.00 88.25 85 VAL A C 1
ATOM 630 O O . VAL A 1 85 ? 1.167 6.904 0.165 1.00 88.25 85 VAL A O 1
ATOM 633 N N . PRO A 1 86 ? 3.077 6.778 -1.022 1.00 87.94 86 PRO A N 1
ATOM 634 C CA . PRO A 1 86 ? 3.934 6.678 0.159 1.00 87.94 86 PRO A CA 1
ATOM 635 C C . PRO A 1 86 ? 3.729 7.807 1.176 1.00 87.94 86 PRO A C 1
ATOM 637 O O . PRO A 1 86 ? 3.655 7.541 2.377 1.00 87.94 86 PRO A O 1
ATOM 640 N N . ALA A 1 87 ? 3.597 9.059 0.728 1.00 88.88 87 ALA A N 1
ATOM 641 C CA . ALA A 1 87 ? 3.357 10.196 1.616 1.00 88.88 87 ALA A CA 1
ATOM 642 C C . ALA A 1 87 ? 2.024 10.072 2.372 1.00 88.88 87 ALA A C 1
ATOM 644 O O . ALA A 1 87 ? 1.994 10.245 3.594 1.00 88.88 87 ALA A O 1
ATOM 645 N N . ILE A 1 88 ? 0.939 9.712 1.676 1.00 92.50 88 ILE A N 1
ATOM 646 C CA . ILE A 1 88 ? -0.373 9.482 2.300 1.00 92.50 88 ILE A CA 1
ATOM 647 C C . ILE A 1 88 ? -0.290 8.343 3.319 1.00 92.50 88 ILE A C 1
ATOM 649 O O . ILE A 1 88 ? -0.748 8.491 4.452 1.00 92.50 88 ILE A O 1
ATOM 653 N N . LEU A 1 89 ? 0.315 7.216 2.945 1.00 92.94 89 LEU A N 1
ATOM 654 C CA . LEU A 1 89 ? 0.418 6.046 3.810 1.00 92.94 89 LEU A CA 1
ATOM 655 C C . LEU A 1 89 ? 1.233 6.335 5.084 1.00 92.94 89 LEU A C 1
ATOM 657 O O . LEU A 1 89 ? 0.809 5.936 6.168 1.00 92.94 89 LEU A O 1
ATOM 661 N N . ARG A 1 90 ? 2.344 7.081 4.999 1.00 91.44 90 ARG A N 1
ATOM 662 C CA . ARG A 1 90 ? 3.117 7.513 6.183 1.00 91.44 90 ARG A CA 1
ATOM 663 C C . ARG A 1 90 ? 2.288 8.410 7.105 1.00 91.44 90 ARG A C 1
ATOM 665 O O . ARG A 1 90 ? 2.194 8.135 8.299 1.00 91.44 90 ARG A O 1
ATOM 672 N N . ALA A 1 91 ? 1.625 9.425 6.550 1.00 93.62 91 ALA A N 1
ATOM 673 C CA . ALA A 1 91 ? 0.797 10.345 7.331 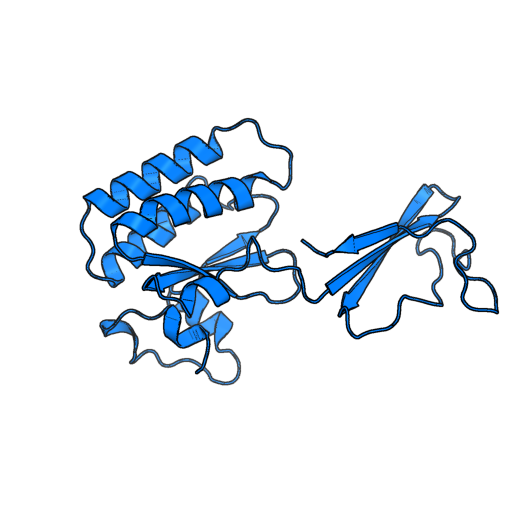1.00 93.62 91 ALA A CA 1
ATOM 674 C C . ALA A 1 91 ? -0.358 9.622 8.049 1.00 93.62 91 ALA A C 1
ATOM 676 O O . ALA A 1 91 ? -0.677 9.911 9.206 1.00 93.62 91 ALA A O 1
ATOM 677 N N . VAL A 1 92 ? -0.974 8.646 7.380 1.00 95.00 92 VAL A N 1
ATOM 678 C CA . VAL A 1 92 ? -2.031 7.822 7.971 1.00 95.00 92 VAL A CA 1
ATOM 679 C C . VAL A 1 92 ? -1.490 6.897 9.065 1.00 95.00 92 VAL A C 1
ATOM 681 O O . VAL A 1 92 ? -2.134 6.767 10.110 1.00 95.00 92 VAL A O 1
ATOM 684 N N . ASP A 1 93 ? -0.325 6.270 8.874 1.00 93.94 93 ASP A N 1
ATOM 685 C CA . ASP A 1 93 ? 0.291 5.418 9.902 1.00 93.94 93 ASP A CA 1
ATOM 686 C C . ASP A 1 93 ? 0.573 6.196 11.199 1.00 93.94 93 ASP A C 1
ATOM 688 O O . ASP A 1 93 ? 0.257 5.719 12.299 1.00 93.94 93 ASP A O 1
ATOM 692 N N . ASP A 1 94 ? 1.078 7.424 11.067 1.00 92.75 94 ASP A N 1
ATOM 693 C CA . ASP A 1 94 ? 1.323 8.332 12.189 1.00 92.75 94 ASP A CA 1
ATOM 694 C C . ASP A 1 94 ? 0.025 8.683 12.931 1.00 92.75 94 ASP A C 1
ATOM 696 O O . ASP A 1 94 ? -0.033 8.613 14.165 1.00 92.75 94 ASP A O 1
ATOM 700 N N . ALA A 1 95 ? -1.057 8.980 12.203 1.00 94.94 95 ALA A N 1
ATOM 701 C CA . ALA A 1 95 ? -2.363 9.264 12.801 1.00 94.94 95 ALA A CA 1
ATOM 702 C C . ALA A 1 95 ? -2.919 8.062 13.596 1.00 94.94 95 ALA A C 1
ATOM 704 O O . ALA A 1 95 ? -3.470 8.222 14.695 1.00 94.94 95 ALA A O 1
ATOM 705 N N . LEU A 1 96 ? -2.720 6.840 13.087 1.00 95.00 96 LEU A N 1
ATOM 706 C CA . LEU A 1 96 ? -3.138 5.593 13.737 1.00 95.00 96 LEU A CA 1
ATOM 707 C C . LEU A 1 96 ? -2.357 5.276 15.020 1.00 95.00 96 LEU A C 1
ATOM 709 O O . LEU A 1 96 ? -2.878 4.570 15.896 1.00 95.00 96 LEU A O 1
ATOM 713 N N . ALA A 1 97 ? -1.131 5.793 15.166 1.00 92.69 97 ALA A N 1
ATOM 714 C CA . ALA A 1 97 ? -0.264 5.491 16.303 1.00 92.69 97 ALA A CA 1
ATOM 715 C C . ALA A 1 97 ? -0.917 5.846 17.649 1.00 92.69 97 ALA A C 1
ATOM 717 O O . ALA A 1 97 ? -0.824 5.070 18.606 1.00 92.69 97 ALA A O 1
ATOM 718 N N . SER A 1 98 ? -1.655 6.962 17.697 1.00 88.62 98 SER A N 1
ATOM 719 C CA . SER A 1 98 ? -2.405 7.423 18.876 1.00 88.62 98 SER A CA 1
ATOM 720 C C . SER A 1 98 ? -3.446 6.407 19.375 1.00 88.62 98 SER A C 1
ATOM 722 O O . SER A 1 98 ? -3.721 6.319 20.572 1.00 88.62 98 SER A O 1
ATOM 724 N N . ALA A 1 99 ? -3.976 5.578 18.473 1.00 93.31 99 ALA A N 1
ATOM 725 C CA . ALA A 1 99 ? -4.966 4.550 18.764 1.00 93.31 99 ALA A CA 1
ATOM 726 C C . ALA A 1 99 ? -4.343 3.182 19.094 1.00 93.31 99 ALA A C 1
ATOM 728 O O . ALA A 1 99 ? -5.076 2.214 19.332 1.00 93.31 99 ALA A O 1
ATOM 729 N N . GLY A 1 100 ? -3.011 3.065 19.092 1.00 93.62 100 GLY A N 1
ATOM 730 C CA . GLY A 1 100 ? -2.314 1.781 19.177 1.00 93.62 100 GLY A CA 1
ATOM 731 C C . GLY A 1 100 ? -2.531 0.911 17.935 1.00 93.62 100 GLY A C 1
ATOM 732 O O . GLY A 1 100 ? -2.500 -0.319 18.031 1.00 93.62 100 GLY A O 1
ATOM 733 N N . LEU A 1 101 ? -2.789 1.538 16.786 1.00 94.69 101 LEU A N 1
ATOM 734 C CA . LEU A 1 101 ? -2.899 0.898 15.480 1.00 94.69 101 LEU A CA 1
ATOM 735 C C . LEU A 1 101 ? -1.712 1.301 14.594 1.00 94.69 101 LEU A C 1
ATOM 737 O O . LEU A 1 101 ? -0.984 2.250 14.893 1.00 94.69 101 LEU A O 1
ATOM 741 N N . ALA A 1 102 ? -1.486 0.529 13.543 1.00 93.38 102 ALA A N 1
ATOM 742 C CA . ALA A 1 102 ? -0.487 0.779 12.516 1.00 93.38 102 ALA A CA 1
ATOM 743 C C . ALA A 1 102 ? -1.044 0.328 11.165 1.00 93.38 102 ALA A C 1
ATOM 745 O O . ALA A 1 102 ? -1.878 -0.583 11.120 1.00 93.38 102 ALA A O 1
ATOM 746 N N . LEU A 1 103 ? -0.566 0.927 10.087 1.00 92.25 103 LEU A N 1
ATOM 747 C CA . LEU A 1 103 ? -0.673 0.339 8.767 1.00 92.25 103 LEU A CA 1
ATOM 748 C C . LEU A 1 103 ? 0.377 -0.766 8.606 1.00 92.25 103 LEU A C 1
ATOM 750 O O . LEU A 1 103 ? 1.431 -0.764 9.244 1.00 92.25 103 LEU A O 1
ATOM 754 N N . GLY A 1 104 ? 0.046 -1.747 7.774 1.00 90.00 104 GLY A N 1
ATOM 755 C CA . GLY A 1 104 ? 0.909 -2.834 7.325 1.00 90.00 104 GLY A CA 1
ATOM 756 C C . GLY A 1 104 ? 0.790 -2.987 5.823 1.00 90.00 104 GLY A C 1
ATOM 757 O O . GLY A 1 104 ? -0.262 -2.686 5.262 1.00 90.00 104 GLY A O 1
ATOM 758 N N . GLU A 1 105 ? 1.849 -3.473 5.194 1.00 87.75 105 GLU A N 1
ATOM 759 C CA . GLU A 1 105 ? 1.890 -3.718 3.757 1.00 87.75 105 GLU A CA 1
ATOM 760 C C . GLU A 1 105 ? 2.205 -5.194 3.520 1.00 87.75 105 GLU A C 1
ATOM 762 O O . GLU A 1 105 ? 3.132 -5.753 4.112 1.00 87.75 105 GLU A O 1
ATOM 767 N N . LEU A 1 106 ? 1.422 -5.834 2.657 1.00 84.62 106 LEU A N 1
ATOM 768 C CA . LEU A 1 106 ? 1.722 -7.156 2.140 1.00 84.62 106 LEU A CA 1
ATOM 769 C C . LEU A 1 106 ? 2.400 -7.011 0.774 1.00 84.62 106 LEU A C 1
ATOM 771 O O . LEU A 1 106 ? 1.731 -6.811 -0.234 1.00 84.62 106 LEU A O 1
ATOM 775 N N . ARG A 1 107 ? 3.730 -7.118 0.751 1.00 75.19 107 ARG A N 1
ATOM 776 C CA . ARG A 1 107 ? 4.505 -7.058 -0.493 1.00 75.19 107 ARG A CA 1
ATOM 777 C C . ARG A 1 107 ? 4.294 -8.295 -1.357 1.00 75.19 107 ARG A C 1
ATOM 779 O O . ARG A 1 107 ? 4.347 -9.418 -0.858 1.00 75.19 107 ARG A O 1
ATOM 786 N N . SER A 1 108 ? 4.131 -8.060 -2.649 1.00 68.38 108 SER A N 1
ATOM 787 C CA . SER A 1 108 ? 3.893 -9.075 -3.684 1.00 68.38 108 SER A CA 1
ATOM 788 C C . SER A 1 108 ? 4.878 -8.995 -4.854 1.00 68.38 108 SER A C 1
ATOM 790 O O . SER A 1 108 ? 4.735 -9.774 -5.789 1.00 68.38 108 SER A O 1
ATOM 792 N N . GLY A 1 109 ? 5.886 -8.113 -4.786 1.00 65.06 109 GLY A N 1
ATOM 793 C CA . GLY A 1 109 ? 6.885 -7.931 -5.852 1.00 65.06 109 GLY A CA 1
ATOM 794 C C . GLY A 1 109 ? 6.339 -7.221 -7.098 1.00 65.06 109 GLY A C 1
ATOM 795 O O . GLY A 1 109 ? 6.972 -7.243 -8.145 1.00 65.06 109 GLY A O 1
ATOM 796 N N . ASP A 1 110 ? 5.150 -6.621 -7.001 1.00 73.81 110 ASP A N 1
ATOM 797 C CA . ASP A 1 110 ? 4.527 -5.798 -8.035 1.00 73.81 110 ASP A CA 1
ATOM 798 C C . ASP A 1 110 ? 4.384 -4.345 -7.559 1.00 73.81 110 ASP A C 1
ATOM 800 O O . ASP A 1 110 ? 4.526 -4.047 -6.371 1.00 73.81 110 ASP A O 1
ATOM 804 N N . ASP A 1 111 ? 4.040 -3.441 -8.477 1.00 75.00 111 ASP A N 1
ATOM 805 C CA . ASP A 1 111 ? 3.925 -2.002 -8.197 1.00 75.00 111 ASP A CA 1
ATOM 806 C C . ASP A 1 111 ? 2.625 -1.624 -7.444 1.00 75.00 111 ASP A C 1
ATOM 808 O O . ASP A 1 111 ? 2.114 -0.506 -7.552 1.00 75.00 111 ASP A O 1
ATOM 812 N N . THR A 1 112 ? 2.023 -2.571 -6.716 1.00 84.81 112 THR A N 1
ATOM 813 C CA . THR A 1 112 ? 0.751 -2.392 -6.005 1.00 84.81 112 THR A CA 1
ATOM 814 C C . THR A 1 112 ? 0.932 -2.578 -4.505 1.00 84.81 112 THR A C 1
ATOM 816 O O . THR A 1 112 ? 1.162 -3.681 -4.001 1.00 84.81 112 THR A O 1
ATOM 819 N N . TYR A 1 113 ? 0.692 -1.506 -3.756 1.00 87.25 113 TYR A N 1
ATOM 820 C CA . TYR A 1 113 ? 0.650 -1.551 -2.303 1.00 87.25 113 TYR A CA 1
ATOM 821 C C . TYR A 1 113 ? -0.606 -2.287 -1.840 1.00 87.25 113 TYR A C 1
ATOM 823 O O . TYR A 1 113 ? -1.722 -1.803 -2.014 1.00 87.25 113 TYR A O 1
ATOM 831 N N . ARG A 1 114 ? -0.452 -3.444 -1.191 1.00 91.06 114 ARG A N 1
ATOM 832 C CA . ARG A 1 114 ? -1.567 -4.135 -0.519 1.00 91.06 114 ARG A CA 1
ATOM 833 C C . ARG A 1 114 ? -1.544 -3.787 0.958 1.00 91.06 114 ARG A C 1
ATOM 835 O O . ARG A 1 114 ? -0.860 -4.430 1.754 1.00 91.06 114 ARG A O 1
ATOM 842 N N . VAL A 1 115 ? -2.271 -2.739 1.323 1.00 92.75 115 VAL A N 1
ATOM 843 C CA . VAL A 1 115 ? -2.227 -2.169 2.673 1.00 92.75 115 VAL A CA 1
ATOM 844 C C . VAL A 1 115 ? -3.368 -2.664 3.548 1.00 92.75 115 VAL A C 1
ATOM 846 O O . VAL A 1 115 ? -4.484 -2.886 3.090 1.00 92.75 115 VAL A O 1
ATOM 849 N N . GLY A 1 116 ? -3.106 -2.803 4.842 1.00 94.12 116 GLY A N 1
ATOM 850 C CA . GLY A 1 116 ? -4.105 -3.129 5.854 1.00 94.12 116 GLY A CA 1
ATOM 851 C C . GLY A 1 116 ? -3.809 -2.438 7.177 1.00 94.12 116 GLY A C 1
ATOM 852 O O . GLY A 1 116 ? -2.720 -1.916 7.391 1.00 94.12 116 GLY A O 1
ATOM 853 N N . VAL A 1 117 ? -4.773 -2.449 8.096 1.00 94.56 117 VAL A N 1
ATOM 854 C CA . VAL A 1 117 ? -4.592 -1.914 9.455 1.00 94.56 117 VAL A CA 1
ATOM 855 C C . VAL A 1 117 ? -4.403 -3.059 10.438 1.00 94.56 117 VAL A C 1
ATOM 857 O O . VAL A 1 117 ? -5.107 -4.064 10.382 1.00 94.56 117 VAL A O 1
ATOM 860 N N . MET A 1 118 ? -3.479 -2.885 11.375 1.00 92.75 118 MET A N 1
ATOM 861 C CA . MET A 1 118 ? -3.140 -3.858 12.406 1.00 92.75 118 MET A CA 1
ATOM 862 C C . MET A 1 118 ? -2.914 -3.188 13.761 1.00 92.75 118 MET A C 1
ATOM 864 O O . MET A 1 118 ? -2.812 -1.969 13.887 1.00 92.75 118 MET A O 1
ATOM 868 N N . ARG A 1 119 ? -2.811 -3.995 14.820 1.00 91.94 119 ARG A N 1
ATOM 869 C CA . ARG A 1 119 ? -2.406 -3.490 16.141 1.00 91.94 119 ARG A CA 1
ATOM 870 C C . ARG A 1 119 ? -0.933 -3.108 16.130 1.00 91.94 119 ARG A C 1
ATOM 872 O O . ARG A 1 119 ? -0.093 -3.930 15.763 1.00 91.94 119 ARG A O 1
ATOM 879 N N . ARG A 1 120 ? -0.610 -1.921 16.645 1.00 90.12 120 ARG A N 1
ATOM 880 C CA . ARG A 1 120 ? 0.772 -1.462 16.785 1.00 90.12 120 ARG A CA 1
ATOM 881 C C . ARG A 1 120 ? 1.493 -2.293 17.843 1.00 90.12 120 ARG A C 1
ATOM 883 O O . ARG A 1 120 ? 1.185 -2.250 19.031 1.00 90.12 120 ARG A O 1
ATOM 890 N N . THR A 1 121 ? 2.454 -3.085 17.395 1.00 86.75 121 THR A N 1
ATOM 891 C CA . THR A 1 121 ? 3.309 -3.964 18.192 1.00 86.75 121 THR A CA 1
ATOM 892 C C . THR A 1 121 ? 4.712 -3.998 17.579 1.00 86.75 121 THR A C 1
ATOM 894 O O . THR A 1 121 ? 4.932 -3.569 16.450 1.00 86.75 121 THR A O 1
ATOM 897 N N . LYS A 1 122 ? 5.693 -4.587 18.273 1.00 80.69 122 LYS A N 1
ATOM 898 C CA . LYS A 1 122 ? 7.017 -4.830 17.665 1.00 80.69 122 LYS A CA 1
ATOM 899 C C . LYS A 1 122 ? 6.972 -5.780 16.457 1.00 80.69 122 LYS A C 1
ATOM 901 O O . LYS A 1 122 ? 7.933 -5.833 15.698 1.00 80.69 122 LYS A O 1
ATOM 906 N N . ALA A 1 123 ? 5.918 -6.588 16.324 1.00 76.56 123 ALA A N 1
ATOM 907 C CA . AL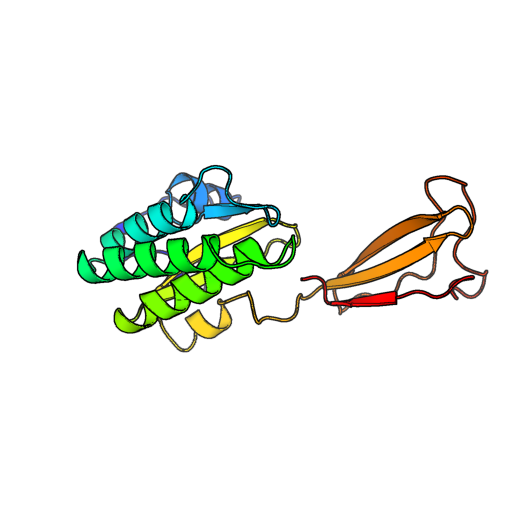A A 1 123 ? 5.731 -7.468 15.174 1.00 76.56 123 ALA A CA 1
ATOM 908 C C . ALA A 1 123 ? 5.136 -6.699 13.988 1.00 76.56 123 ALA A C 1
ATOM 910 O O . ALA A 1 123 ? 5.644 -6.822 12.881 1.00 76.56 123 ALA A O 1
ATOM 911 N N . SER A 1 124 ? 4.154 -5.829 14.241 1.00 74.94 124 SER A N 1
ATOM 912 C CA . SER A 1 124 ? 3.548 -4.972 13.216 1.00 74.94 124 SER A CA 1
ATOM 913 C C . SER A 1 124 ? 4.574 -4.035 12.579 1.00 74.94 124 SER A C 1
ATOM 915 O O . SER A 1 124 ? 4.602 -3.897 11.370 1.00 74.94 124 SER A O 1
ATOM 917 N N . GLY A 1 125 ? 5.489 -3.467 13.373 1.00 70.81 125 GLY A N 1
ATOM 918 C CA . GLY A 1 125 ? 6.566 -2.626 12.843 1.00 70.81 125 GLY A CA 1
ATOM 919 C C . GLY A 1 125 ? 7.540 -3.376 11.931 1.00 70.81 125 GLY A C 1
ATOM 920 O O . GLY A 1 125 ? 8.221 -2.750 11.136 1.00 70.81 125 GLY A O 1
ATOM 921 N N . ARG A 1 126 ? 7.598 -4.714 12.010 1.00 71.69 126 ARG A N 1
ATOM 922 C CA . ARG A 1 126 ? 8.290 -5.495 10.984 1.00 71.69 126 ARG A CA 1
ATOM 923 C C . ARG A 1 126 ? 7.435 -5.549 9.733 1.00 71.69 126 ARG A C 1
ATOM 925 O O . ARG A 1 126 ? 7.972 -5.300 8.684 1.00 71.69 126 ARG A O 1
ATOM 932 N N . VAL A 1 127 ? 6.144 -5.840 9.833 1.00 73.88 127 VAL A N 1
ATOM 933 C CA . VAL A 1 127 ? 5.223 -5.949 8.683 1.00 73.88 127 VAL A CA 1
ATOM 934 C C . VAL A 1 127 ? 4.971 -4.601 7.978 1.00 73.88 127 VAL A C 1
ATOM 936 O O . VAL A 1 127 ? 4.462 -4.580 6.863 1.00 73.88 127 VAL A O 1
ATOM 939 N N . TRP A 1 128 ? 5.345 -3.472 8.585 1.00 75.75 128 TRP A N 1
ATOM 940 C CA . TRP A 1 128 ? 5.314 -2.178 7.906 1.00 75.75 128 TRP A CA 1
ATOM 941 C C . TRP A 1 128 ? 6.386 -2.102 6.814 1.00 75.75 128 TRP A C 1
ATOM 943 O O . TRP A 1 128 ? 7.564 -2.333 7.087 1.00 75.75 128 TRP A O 1
ATOM 953 N N . GLY A 1 129 ? 5.954 -1.860 5.575 1.00 67.75 129 GLY A N 1
ATOM 954 C CA . GLY A 1 129 ? 6.757 -2.118 4.378 1.00 67.75 129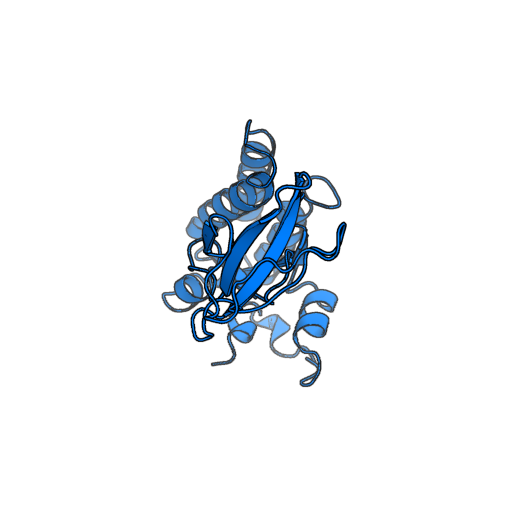 GLY A CA 1
ATOM 955 C C . GLY A 1 129 ? 7.405 -0.896 3.729 1.00 67.75 129 GLY A C 1
ATOM 956 O O . GLY A 1 129 ? 8.433 -1.073 3.089 1.00 67.75 129 GLY A O 1
ATOM 957 N N . LEU A 1 130 ? 6.918 0.328 3.975 1.00 65.19 130 LEU A N 1
ATOM 958 C CA . LEU A 1 130 ? 7.442 1.533 3.304 1.00 65.19 130 LEU A CA 1
ATOM 959 C C . LEU A 1 130 ? 8.917 1.840 3.604 1.00 65.19 130 LEU A C 1
ATOM 961 O O . LEU A 1 130 ? 9.578 2.479 2.795 1.00 65.19 130 LEU A O 1
ATOM 965 N N . ASP A 1 131 ? 9.420 1.401 4.761 1.00 62.31 131 ASP A N 1
ATOM 966 C CA . ASP A 1 131 ? 10.831 1.547 5.151 1.00 62.31 131 ASP A CA 1
ATOM 967 C C . ASP A 1 131 ? 11.584 0.205 5.100 1.00 62.31 131 ASP A C 1
ATOM 969 O O . ASP A 1 131 ? 12.720 0.089 5.575 1.00 62.31 131 ASP A O 1
ATOM 973 N N . ARG A 1 132 ? 10.952 -0.855 4.572 1.00 64.94 132 ARG A N 1
ATOM 974 C CA . ARG A 1 132 ? 11.643 -2.120 4.330 1.00 64.94 132 ARG A CA 1
ATOM 975 C C . ARG A 1 132 ? 12.383 -2.014 3.001 1.00 64.94 132 ARG A C 1
ATOM 977 O O . ARG A 1 132 ? 11.743 -1.762 1.984 1.00 64.94 132 ARG A O 1
ATOM 984 N N . PRO A 1 133 ? 13.692 -2.315 2.965 1.00 61.81 133 PRO A N 1
ATOM 985 C CA . PRO A 1 133 ? 14.362 -2.498 1.690 1.00 61.81 133 PRO A CA 1
ATOM 986 C C . PRO A 1 133 ? 13.614 -3.575 0.906 1.00 61.81 133 PRO A C 1
ATOM 988 O O . PRO A 1 133 ? 13.286 -4.625 1.480 1.00 61.81 133 PRO A O 1
ATOM 991 N N . SER A 1 134 ? 13.324 -3.326 -0.374 1.00 65.81 134 SER A N 1
ATOM 992 C CA . SER A 1 134 ? 12.792 -4.392 -1.215 1.00 65.81 134 SER A CA 1
ATOM 993 C C . SER A 1 134 ? 13.740 -5.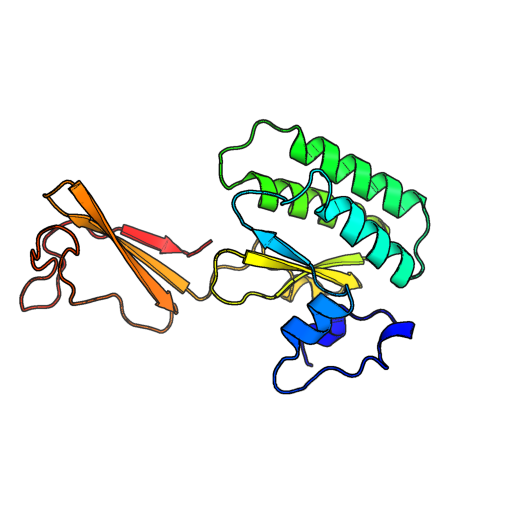582 -1.176 1.00 65.81 134 SER A C 1
ATOM 995 O O . SER A 1 134 ? 14.969 -5.407 -1.114 1.00 65.81 134 SER A O 1
ATOM 997 N N . PRO A 1 135 ? 13.193 -6.811 -1.131 1.00 70.25 135 PRO A N 1
ATOM 998 C CA . PRO A 1 135 ? 14.004 -7.987 -1.360 1.00 70.25 135 PRO A CA 1
ATOM 999 C C . PRO A 1 135 ? 14.542 -8.024 -2.792 1.00 70.25 135 PRO A C 1
ATOM 1001 O O . PRO A 1 135 ? 15.335 -8.913 -3.064 1.00 70.25 135 PRO A O 1
ATOM 1004 N N . GLU A 1 136 ? 14.142 -7.104 -3.671 1.00 80.25 136 GLU A N 1
ATOM 1005 C CA . GLU A 1 136 ? 14.516 -7.036 -5.078 1.00 80.25 136 GLU A CA 1
ATOM 1006 C C . GLU A 1 136 ? 15.375 -5.805 -5.390 1.00 80.25 136 GLU A C 1
ATOM 1008 O O . GLU A 1 136 ? 15.387 -4.806 -4.665 1.00 80.25 136 GLU A O 1
ATOM 1013 N N . VAL A 1 137 ? 16.120 -5.916 -6.481 1.00 84.38 137 VAL A N 1
ATOM 1014 C CA . VAL A 1 137 ? 17.025 -4.919 -7.038 1.00 84.38 137 VAL A CA 1
ATOM 1015 C C . VAL A 1 137 ? 16.642 -4.717 -8.496 1.00 84.38 137 VAL A C 1
ATOM 1017 O O . VAL A 1 137 ? 16.442 -5.687 -9.232 1.00 84.38 137 VAL A O 1
ATOM 1020 N N . LEU A 1 138 ? 16.544 -3.457 -8.902 1.00 89.50 138 LEU A N 1
ATOM 1021 C CA . LEU A 1 138 ? 16.384 -3.048 -10.285 1.00 89.50 138 LEU A CA 1
ATOM 1022 C C . LEU A 1 138 ? 17.762 -2.816 -10.897 1.00 89.50 138 LEU A C 1
ATOM 1024 O O . LEU A 1 138 ? 18.528 -1.954 -10.463 1.00 89.50 138 LEU A O 1
ATOM 1028 N N . TYR A 1 139 ? 18.058 -3.577 -11.942 1.00 92.38 139 TYR A N 1
ATOM 1029 C CA . TYR A 1 139 ? 19.198 -3.355 -12.814 1.00 92.38 139 TYR A CA 1
ATOM 1030 C C . TYR A 1 139 ? 18.701 -2.673 -14.079 1.00 92.38 139 TYR A C 1
ATOM 1032 O O . TYR A 1 139 ? 17.843 -3.214 -14.772 1.00 92.38 139 TYR A O 1
ATOM 1040 N N . THR A 1 140 ? 19.241 -1.500 -14.396 1.00 93.69 140 THR A N 1
ATOM 1041 C CA . THR A 1 140 ? 18.821 -0.724 -15.567 1.00 93.69 140 THR A CA 1
ATOM 1042 C C . THR A 1 140 ? 19.990 -0.478 -16.505 1.00 93.69 140 THR A C 1
ATOM 1044 O O . THR A 1 140 ? 21.056 -0.016 -16.090 1.00 93.69 140 THR A O 1
ATOM 1047 N N . ILE A 1 141 ? 19.774 -0.740 -17.793 1.00 95.62 141 ILE A N 1
ATOM 1048 C CA . ILE A 1 141 ? 20.666 -0.343 -18.881 1.00 95.62 141 ILE A CA 1
ATOM 1049 C C . ILE A 1 141 ? 19.886 0.513 -19.878 1.00 95.62 141 ILE A C 1
ATOM 1051 O O . ILE A 1 141 ? 18.899 0.071 -20.467 1.00 95.62 141 ILE A O 1
ATOM 1055 N N . VAL A 1 142 ? 20.385 1.723 -20.137 1.00 94.31 142 VAL A N 1
ATOM 1056 C CA . VAL A 1 142 ? 19.939 2.532 -21.277 1.00 94.31 142 VAL A CA 1
ATOM 1057 C C . VAL A 1 142 ? 20.781 2.147 -22.490 1.00 94.31 142 VAL A C 1
ATOM 1059 O O . VAL A 1 142 ? 21.989 2.389 -22.535 1.00 94.31 142 VAL A O 1
ATOM 1062 N N . CYS A 1 143 ? 20.149 1.518 -23.476 1.00 94.75 143 CYS A N 1
ATOM 1063 C CA . CYS A 1 143 ? 20.799 1.120 -24.714 1.00 94.75 143 CYS A CA 1
ATOM 1064 C C . CYS A 1 143 ? 21.258 2.366 -25.499 1.00 94.75 143 CYS A C 1
ATOM 1066 O O . CYS A 1 143 ? 20.564 3.383 -25.495 1.00 94.75 143 CYS A O 1
ATOM 1068 N N . PRO A 1 144 ? 22.365 2.302 -26.265 1.00 93.56 144 PRO A N 1
ATOM 1069 C CA . PRO A 1 144 ? 22.764 3.376 -27.178 1.00 93.56 144 PRO A CA 1
ATOM 1070 C C . PRO A 1 144 ? 21.687 3.829 -28.178 1.00 93.56 144 PRO A C 1
ATOM 1072 O O . PRO A 1 144 ? 21.776 4.942 -28.692 1.00 93.56 144 PRO A O 1
ATOM 1075 N N . CYS A 1 145 ? 20.678 2.997 -28.466 1.00 93.75 145 CYS A N 1
ATOM 1076 C CA . CYS A 1 145 ? 19.539 3.396 -29.298 1.00 93.75 145 CYS A CA 1
ATOM 1077 C C . CYS A 1 145 ? 18.539 4.329 -28.583 1.00 93.75 145 CYS A C 1
ATOM 1079 O O . CYS A 1 145 ? 17.663 4.888 -29.238 1.00 93.75 145 CYS A O 1
ATOM 1081 N N . GLY A 1 146 ? 18.686 4.518 -27.269 1.00 90.81 146 GLY A N 1
ATOM 1082 C CA . GLY A 1 146 ? 17.840 5.356 -26.420 1.00 90.81 146 GLY A CA 1
ATOM 1083 C C . GLY A 1 146 ? 16.805 4.587 -25.596 1.00 90.81 146 GLY A C 1
ATOM 1084 O O . GLY A 1 146 ? 16.180 5.193 -24.732 1.00 90.81 146 GLY A O 1
ATOM 1085 N N . ASP A 1 147 ? 16.632 3.286 -25.837 1.00 92.06 147 ASP A N 1
ATOM 1086 C CA . ASP A 1 147 ? 15.645 2.465 -25.131 1.00 92.06 147 ASP A CA 1
ATOM 1087 C C . ASP A 1 147 ? 16.154 1.948 -23.776 1.00 92.06 147 ASP A C 1
ATOM 1089 O O . ASP A 1 147 ? 17.351 1.689 -23.608 1.00 92.06 147 ASP A O 1
ATOM 1093 N N . MET A 1 148 ? 15.248 1.783 -22.813 1.00 92.81 148 MET A N 1
ATOM 1094 C CA . MET A 1 148 ? 15.569 1.389 -21.439 1.00 92.81 148 MET A CA 1
ATOM 1095 C C . MET A 1 148 ? 15.214 -0.078 -21.200 1.00 92.81 148 MET A C 1
ATOM 1097 O O . MET A 1 148 ? 14.088 -0.491 -21.443 1.00 92.81 148 MET A O 1
ATOM 1101 N N . ASN A 1 149 ? 16.172 -0.848 -20.687 1.00 92.25 149 ASN A N 1
ATOM 1102 C CA . ASN A 1 149 ? 16.011 -2.269 -20.386 1.00 92.25 149 ASN A CA 1
ATOM 1103 C C . ASN A 1 149 ? 16.190 -2.459 -18.882 1.00 92.25 149 ASN A C 1
ATOM 1105 O O . ASN A 1 149 ? 17.159 -1.945 -18.313 1.00 92.25 149 ASN A O 1
ATOM 1109 N N . VAL A 1 150 ? 15.244 -3.154 -18.253 1.00 92.50 150 VAL A N 1
ATOM 1110 C CA . VAL A 1 150 ? 15.141 -3.269 -16.796 1.00 92.50 150 VAL A CA 1
ATOM 1111 C C . VAL A 1 150 ? 15.025 -4.738 -16.409 1.00 92.50 150 VAL A C 1
ATOM 1113 O O . VAL A 1 150 ? 14.200 -5.464 -16.960 1.00 92.50 150 VAL A O 1
ATOM 1116 N N . TRP A 1 151 ? 15.824 -5.157 -15.430 1.00 92.12 151 TRP A N 1
ATOM 1117 C CA . TRP A 1 151 ? 15.700 -6.451 -14.765 1.00 92.12 151 TRP A CA 1
ATOM 1118 C C . TRP A 1 151 ? 15.381 -6.224 -13.295 1.00 92.12 151 TRP A C 1
ATOM 1120 O O . TRP A 1 151 ? 16.130 -5.542 -12.601 1.00 92.12 151 TRP A O 1
ATOM 1130 N N . GLN A 1 152 ? 14.299 -6.829 -12.821 1.00 87.56 152 GLN A N 1
ATOM 1131 C CA . GLN A 1 152 ? 13.927 -6.851 -11.411 1.00 87.56 152 GLN A CA 1
ATOM 1132 C C . GLN A 1 152 ? 14.244 -8.236 -10.861 1.00 87.56 152 GLN A C 1
ATOM 1134 O O . GLN A 1 152 ? 13.612 -9.216 -11.252 1.00 87.56 152 GLN A O 1
ATOM 1139 N N . LEU A 1 153 ? 15.262 -8.322 -10.007 1.00 87.19 153 LEU A N 1
ATOM 1140 C CA . LEU A 1 153 ? 15.755 -9.592 -9.474 1.00 87.19 153 LEU A CA 1
ATOM 1141 C C . LEU A 1 153 ? 15.790 -9.562 -7.945 1.00 87.19 153 LEU A C 1
ATOM 1143 O O . LEU A 1 153 ? 16.140 -8.531 -7.371 1.00 87.19 153 LEU A O 1
ATOM 1147 N N . PRO A 1 154 ? 15.518 -10.679 -7.251 1.00 84.38 154 PRO A N 1
ATOM 1148 C CA . PRO A 1 154 ? 15.795 -10.791 -5.825 1.00 84.38 154 PRO A CA 1
ATOM 1149 C C . PRO A 1 154 ? 17.264 -10.469 -5.505 1.00 84.38 154 PRO A C 1
ATOM 1151 O O . PRO A 1 154 ? 18.167 -10.909 -6.203 1.00 84.38 154 PRO A O 1
ATOM 1154 N N . LYS A 1 155 ? 17.537 -9.824 -4.367 1.00 82.81 155 LYS A N 1
ATOM 1155 C CA . LYS A 1 155 ? 18.882 -9.544 -3.819 1.00 82.81 155 LYS A CA 1
ATOM 1156 C C . LYS A 1 155 ? 19.759 -10.784 -3.657 1.00 82.81 155 LYS A C 1
ATOM 1158 O O . LYS A 1 155 ? 20.973 -10.680 -3.514 1.00 82.81 155 LYS A O 1
ATOM 1163 N N . THR A 1 156 ? 19.140 -11.959 -3.576 1.00 84.56 156 THR A N 1
ATOM 1164 C CA . THR A 1 156 ? 19.836 -13.248 -3.495 1.00 84.56 156 THR A CA 1
ATOM 1165 C C . THR A 1 156 ? 20.259 -13.784 -4.858 1.00 84.56 156 THR A C 1
ATOM 1167 O O . THR A 1 156 ? 21.054 -14.721 -4.914 1.00 84.56 156 THR A O 1
ATOM 1170 N N . GLU A 1 157 ? 19.695 -13.248 -5.935 1.00 86.94 157 GLU A N 1
ATOM 1171 C CA . GLU A 1 157 ? 20.020 -13.606 -7.306 1.00 86.94 157 GLU A CA 1
ATOM 1172 C C . GLU A 1 157 ? 21.211 -12.779 -7.800 1.00 86.94 157 GLU A C 1
ATOM 1174 O O . GLU A 1 157 ? 21.485 -11.678 -7.320 1.00 86.94 157 GLU A O 1
ATOM 1179 N N . ALA A 1 158 ? 21.987 -13.353 -8.716 1.00 89.00 158 ALA A N 1
ATOM 1180 C CA . ALA A 1 158 ? 23.107 -12.640 -9.304 1.00 89.00 158 ALA A CA 1
ATOM 1181 C C . ALA A 1 158 ? 22.590 -11.567 -10.269 1.00 89.00 158 ALA A C 1
ATOM 1183 O O . ALA A 1 158 ? 21.594 -11.780 -10.955 1.00 89.00 158 ALA A O 1
ATOM 1184 N N . LYS A 1 159 ? 23.317 -10.447 -10.367 1.00 92.06 159 LYS A N 1
ATOM 1185 C CA . LYS A 1 159 ? 23.076 -9.426 -11.394 1.00 92.06 159 LYS A CA 1
ATOM 1186 C C . LYS A 1 159 ? 22.975 -10.059 -12.795 1.00 92.06 159 LYS A C 1
ATOM 1188 O O . LYS A 1 159 ? 23.678 -11.047 -13.049 1.00 92.06 159 LYS A O 1
ATOM 1193 N N . PRO A 1 160 ? 22.185 -9.478 -13.715 1.00 93.81 160 PRO A N 1
ATOM 1194 C CA . PRO A 1 160 ? 22.077 -9.997 -15.070 1.00 93.81 160 PRO A CA 1
ATOM 1195 C C . PRO A 1 160 ? 23.446 -9.974 -15.757 1.00 93.81 160 PRO A C 1
ATOM 1197 O O . PRO A 1 160 ? 24.241 -9.045 -15.578 1.00 93.81 160 PRO A O 1
ATOM 1200 N N . VAL A 1 161 ? 23.723 -11.034 -16.514 1.00 95.56 161 VAL A N 1
ATOM 1201 C CA . VAL A 1 161 ? 24.963 -11.216 -17.290 1.00 95.56 161 VAL A CA 1
ATOM 1202 C C . VAL A 1 161 ? 24.690 -11.375 -18.785 1.00 95.56 161 VAL A C 1
ATOM 1204 O O . VAL A 1 161 ? 25.624 -11.522 -19.568 1.00 95.56 161 VAL A O 1
ATOM 1207 N N . ASP A 1 162 ? 23.423 -11.355 -19.186 1.00 94.69 162 ASP A N 1
ATOM 1208 C CA . ASP A 1 162 ? 22.961 -11.450 -20.560 1.00 94.69 162 ASP A CA 1
ATOM 1209 C C . ASP A 1 162 ? 21.668 -10.646 -20.767 1.00 94.69 162 ASP A C 1
ATOM 1211 O O . ASP A 1 162 ? 21.005 -10.211 -19.823 1.00 94.69 162 ASP A O 1
ATOM 1215 N N . GLY A 1 163 ? 21.361 -10.373 -22.036 1.00 93.00 163 GLY A N 1
ATOM 1216 C CA . GLY A 1 163 ? 20.210 -9.571 -22.428 1.00 93.00 163 GLY A CA 1
ATOM 1217 C C . GLY A 1 163 ? 20.433 -8.817 -23.733 1.00 93.00 163 GLY A C 1
ATOM 1218 O O . GLY A 1 163 ? 21.518 -8.291 -24.001 1.00 93.00 163 GLY A O 1
ATOM 1219 N N . GLU A 1 164 ? 19.382 -8.749 -24.540 1.00 95.38 164 GLU A N 1
ATOM 1220 C CA . GLU A 1 164 ? 19.337 -7.970 -25.774 1.00 95.38 164 GLU A CA 1
ATOM 1221 C C . GLU A 1 164 ? 18.371 -6.802 -25.597 1.00 95.38 164 GLU A C 1
ATOM 1223 O O . GLU A 1 164 ? 17.405 -6.896 -24.848 1.00 95.38 164 GLU A O 1
ATOM 1228 N N . CYS A 1 165 ? 18.639 -5.687 -26.272 1.00 95.00 165 CYS A N 1
ATOM 1229 C CA . CYS A 1 165 ? 17.719 -4.561 -26.264 1.00 95.00 165 CYS A CA 1
ATOM 1230 C C . CYS A 1 165 ? 16.442 -4.906 -27.035 1.00 95.00 165 CYS A C 1
ATOM 1232 O O . CYS A 1 165 ? 16.519 -5.160 -28.239 1.00 95.00 165 CYS A O 1
ATOM 1234 N N . ASP A 1 166 ? 15.283 -4.799 -26.386 1.00 89.19 166 ASP A N 1
ATOM 1235 C CA . ASP A 1 166 ? 13.984 -5.137 -26.987 1.00 89.19 166 ASP A CA 1
ATOM 1236 C C . ASP A 1 166 ? 13.675 -4.334 -28.263 1.00 89.19 166 ASP A C 1
ATOM 1238 O O . ASP A 1 166 ? 13.069 -4.847 -29.206 1.00 89.19 166 ASP A O 1
ATOM 1242 N N . SER A 1 167 ? 14.141 -3.082 -28.340 1.00 93.44 167 SER A N 1
ATOM 1243 C CA . SER A 1 167 ? 13.912 -2.220 -29.505 1.00 93.44 167 SER A CA 1
ATOM 1244 C C . SER A 1 167 ? 14.838 -2.481 -30.696 1.00 93.44 167 SER A C 1
ATOM 1246 O O . SER A 1 167 ? 14.411 -2.345 -31.844 1.00 93.44 167 SER A O 1
ATOM 1248 N N . CYS A 1 168 ? 16.121 -2.788 -30.470 1.00 95.50 168 CYS A N 1
ATOM 1249 C CA . CYS A 1 168 ? 17.118 -2.839 -31.554 1.00 95.50 168 CYS A CA 1
ATOM 1250 C C . CYS A 1 168 ? 17.891 -4.159 -31.671 1.00 95.50 168 CYS A C 1
ATOM 1252 O O . CYS A 1 168 ? 18.711 -4.294 -32.581 1.00 95.50 168 CYS A O 1
ATOM 1254 N N . GLY A 1 169 ? 17.648 -5.121 -30.778 1.00 94.56 169 GLY A N 1
ATOM 1255 C CA . GLY A 1 169 ? 18.305 -6.431 -30.757 1.00 94.56 169 GLY A CA 1
ATOM 1256 C C . GLY A 1 169 ? 19.799 -6.381 -30.431 1.00 94.56 169 GLY A C 1
ATOM 1257 O O . GLY A 1 169 ? 20.522 -7.349 -30.654 1.00 94.56 169 GLY A O 1
ATOM 1258 N N . LEU A 1 170 ? 20.311 -5.241 -29.955 1.00 94.81 170 LEU A N 1
ATOM 1259 C CA . LEU A 1 170 ? 21.709 -5.125 -29.558 1.00 94.81 170 LEU A CA 1
ATOM 1260 C C . LEU A 1 170 ? 21.955 -5.964 -28.302 1.00 94.81 170 LEU A C 1
ATOM 1262 O O . LEU A 1 170 ? 21.289 -5.748 -27.295 1.00 94.81 170 LEU A O 1
ATOM 1266 N N . ASN A 1 171 ? 22.964 -6.836 -28.334 1.00 96.50 171 ASN A N 1
ATOM 1267 C CA . ASN A 1 171 ? 23.455 -7.504 -27.131 1.00 96.50 171 ASN A CA 1
ATOM 1268 C C . ASN A 1 171 ? 24.034 -6.470 -26.156 1.00 96.50 171 ASN A C 1
ATOM 1270 O O . ASN A 1 171 ? 24.992 -5.762 -26.476 1.00 96.50 171 ASN A O 1
ATOM 1274 N N . LEU A 1 172 ? 23.427 -6.376 -24.973 1.00 96.56 172 LEU A N 1
ATOM 1275 C CA . LEU A 1 172 ? 23.783 -5.407 -23.934 1.00 96.56 172 LEU A CA 1
ATOM 1276 C C . LEU A 1 172 ? 24.937 -5.893 -23.051 1.00 96.56 172 LEU A C 1
ATOM 1278 O O . LEU A 1 172 ? 25.440 -5.131 -22.227 1.00 96.56 172 LEU A O 1
ATOM 1282 N N . PHE A 1 173 ? 25.389 -7.129 -23.262 1.00 96.94 173 PHE A N 1
ATOM 1283 C CA . PHE A 1 173 ? 26.459 -7.775 -22.516 1.00 96.94 173 PHE A CA 1
ATOM 1284 C C . PHE A 1 173 ? 27.524 -8.328 -23.462 1.00 96.94 173 PHE A C 1
ATOM 1286 O O . PHE A 1 173 ? 27.233 -8.786 -24.569 1.00 96.94 173 PHE A O 1
ATOM 1293 N N . ASP A 1 174 ? 28.779 -8.259 -23.028 1.00 94.38 174 ASP A N 1
ATOM 1294 C CA . ASP A 1 174 ? 29.894 -8.895 -23.713 1.00 94.38 174 ASP A CA 1
ATOM 1295 C C . ASP A 1 174 ? 29.916 -10.419 -23.446 1.00 94.38 174 ASP A C 1
ATOM 1297 O O . ASP A 1 174 ? 29.228 -10.911 -22.550 1.00 94.38 174 ASP A O 1
ATOM 1301 N N . PRO A 1 175 ? 30.725 -11.210 -24.180 1.00 94.25 175 PRO A N 1
ATOM 1302 C CA . PRO A 1 175 ? 30.819 -12.656 -23.952 1.00 94.25 175 PRO A CA 1
ATOM 1303 C C . PRO A 1 175 ? 31.330 -13.075 -22.563 1.00 94.25 175 PRO A C 1
ATOM 1305 O O . PRO A 1 175 ? 31.300 -14.262 -22.243 1.00 94.25 175 PRO A O 1
ATOM 1308 N N . ALA A 1 176 ? 31.853 -12.142 -21.762 1.00 93.44 176 ALA A N 1
ATOM 1309 C CA . ALA A 1 176 ? 32.269 -12.375 -20.383 1.00 93.44 176 ALA A CA 1
ATOM 1310 C C . ALA A 1 176 ? 31.174 -11.994 -19.363 1.00 93.44 176 ALA A C 1
ATOM 1312 O O . ALA A 1 176 ? 31.397 -12.145 -18.161 1.00 93.44 176 ALA A O 1
ATOM 1313 N N . GLY A 1 177 ? 30.007 -11.533 -19.826 1.00 91.62 177 GLY A N 1
ATOM 1314 C CA . GLY A 1 177 ? 28.867 -11.145 -19.000 1.00 91.62 177 GLY A CA 1
ATOM 1315 C C . GLY A 1 177 ? 28.968 -9.741 -18.405 1.00 91.62 177 GLY A C 1
ATOM 1316 O O . GLY A 1 177 ? 28.251 -9.423 -17.455 1.00 91.62 177 GLY A O 1
ATOM 1317 N N . ASN A 1 178 ? 29.868 -8.892 -18.914 1.00 94.56 178 ASN A N 1
ATOM 1318 C CA . ASN A 1 178 ? 29.935 -7.492 -18.501 1.00 94.56 178 ASN A CA 1
ATOM 1319 C C . ASN A 1 178 ? 29.024 -6.643 -19.384 1.00 94.56 178 ASN A C 1
ATOM 1321 O O . ASN A 1 178 ? 29.005 -6.839 -20.601 1.00 94.56 178 ASN A O 1
ATOM 1325 N N . PRO A 1 179 ? 28.312 -5.663 -18.815 1.00 93.69 179 PRO A N 1
ATOM 1326 C CA . PRO A 1 179 ? 27.464 -4.802 -19.614 1.00 93.69 179 PRO A CA 1
ATOM 1327 C C . PRO A 1 179 ? 28.325 -3.906 -20.517 1.00 93.69 179 PRO A C 1
ATOM 1329 O O . PRO A 1 179 ? 29.332 -3.337 -20.088 1.00 93.69 179 PRO A O 1
ATOM 1332 N N . VAL A 1 180 ? 27.937 -3.790 -21.789 1.00 93.06 180 VAL A N 1
ATOM 1333 C CA . VAL A 1 180 ? 28.672 -3.001 -22.802 1.00 93.06 180 VAL A CA 1
ATOM 1334 C C . VAL A 1 180 ? 28.514 -1.490 -22.600 1.00 93.06 180 VAL A C 1
ATOM 1336 O O . VAL A 1 180 ? 29.260 -0.693 -23.168 1.00 93.06 180 VAL A O 1
ATOM 1339 N N . VAL A 1 181 ? 27.541 -1.101 -21.777 1.00 91.56 181 VAL A N 1
ATOM 1340 C CA . VAL A 1 181 ? 27.260 0.255 -21.299 1.00 91.56 181 VAL A CA 1
ATOM 1341 C C . VAL A 1 181 ? 27.025 0.214 -19.790 1.00 91.56 181 VAL A C 1
ATOM 1343 O O . VAL A 1 181 ? 26.807 -0.852 -19.222 1.00 91.56 181 VAL A O 1
ATOM 1346 N N . SER A 1 182 ? 27.082 1.363 -19.118 1.00 92.31 182 SER A N 1
ATOM 1347 C CA . SER A 1 182 ? 26.885 1.418 -17.667 1.00 92.31 182 SER A CA 1
ATOM 1348 C C . SER A 1 182 ? 25.525 0.852 -17.259 1.00 92.31 182 SER A C 1
ATOM 1350 O O . SER A 1 182 ? 24.491 1.268 -17.779 1.00 92.31 182 SER A O 1
ATOM 1352 N N . MET A 1 183 ? 25.555 -0.060 -16.292 1.00 93.69 183 MET A N 1
ATOM 1353 C CA . MET A 1 183 ? 24.377 -0.570 -15.603 1.00 93.69 183 MET A CA 1
ATOM 1354 C C . MET A 1 183 ? 24.200 0.193 -14.291 1.00 93.69 183 MET A C 1
ATOM 1356 O O . MET A 1 183 ? 25.168 0.378 -13.550 1.00 93.69 183 MET A O 1
ATOM 1360 N N . VAL A 1 184 ? 22.975 0.631 -14.026 1.00 93.62 184 VAL A N 1
ATOM 1361 C CA . VAL A 1 184 ? 22.564 1.232 -12.754 1.00 93.62 184 VAL A CA 1
ATOM 1362 C C . VAL A 1 184 ? 21.902 0.152 -11.905 1.00 93.62 184 VAL A C 1
ATOM 1364 O O . VAL A 1 184 ? 21.144 -0.656 -12.435 1.00 93.62 184 VAL A O 1
ATOM 1367 N N . GLU A 1 185 ? 22.225 0.123 -10.615 1.00 91.12 185 GLU A N 1
ATOM 1368 C CA . GLU A 1 185 ? 21.687 -0.814 -9.627 1.00 91.12 185 GLU A CA 1
ATOM 1369 C C . GLU A 1 185 ? 21.000 -0.014 -8.520 1.00 91.12 185 GLU A C 1
ATOM 1371 O O . GLU A 1 185 ? 21.644 0.809 -7.864 1.00 91.12 185 GLU A O 1
ATOM 1376 N N . GLU A 1 186 ? 19.705 -0.245 -8.326 1.00 83.81 186 GLU A N 1
ATOM 1377 C CA . GLU A 1 186 ? 18.878 0.453 -7.342 1.00 83.81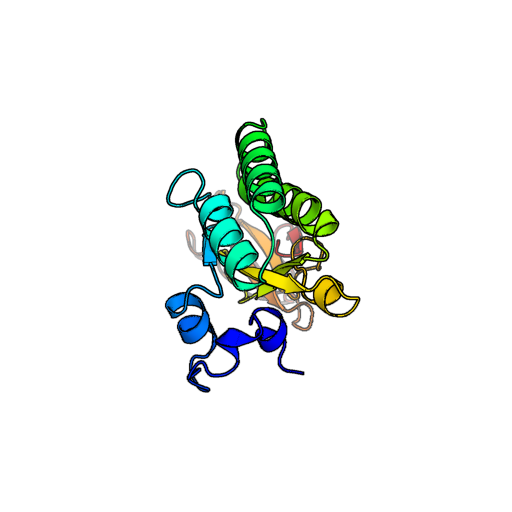 186 GLU A CA 1
ATOM 1378 C C . GLU A 1 186 ? 17.995 -0.553 -6.600 1.00 83.81 186 GLU A C 1
ATOM 1380 O O . GLU A 1 186 ? 17.548 -1.545 -7.173 1.00 83.81 186 GLU A O 1
ATOM 1385 N N . ASP A 1 187 ? 17.739 -0.323 -5.312 1.00 76.88 187 ASP A N 1
ATOM 1386 C CA . ASP A 1 187 ? 16.743 -1.115 -4.589 1.00 76.88 187 ASP A CA 1
ATOM 1387 C C . ASP A 1 187 ? 15.374 -0.885 -5.244 1.00 76.88 187 ASP A C 1
ATOM 1389 O O . ASP A 1 187 ? 14.984 0.266 -5.455 1.00 76.88 187 ASP A O 1
ATOM 1393 N N . ALA A 1 188 ? 14.641 -1.960 -5.558 1.00 62.34 188 ALA A N 1
ATOM 1394 C CA . ALA A 1 188 ? 13.249 -1.808 -5.973 1.00 62.34 188 ALA A CA 1
ATOM 1395 C C . ALA A 1 188 ? 12.483 -1.111 -4.828 1.00 62.34 188 ALA A C 1
ATOM 1397 O O . ALA A 1 188 ? 12.757 -1.372 -3.654 1.00 62.34 188 ALA A O 1
ATOM 1398 N N . GLY A 1 189 ? 11.603 -0.164 -5.147 1.00 58.56 189 GLY A N 1
ATOM 1399 C CA . GLY A 1 189 ? 10.871 0.633 -4.150 1.00 58.56 189 GLY A CA 1
ATOM 1400 C C . GLY A 1 189 ? 10.029 -0.213 -3.209 1.00 58.56 189 GLY A C 1
ATOM 1401 O O . GLY A 1 189 ? 9.389 -1.177 -3.674 1.00 58.56 189 GLY A O 1
#

Secondary structure (DSSP, 8-state):
--GGGGS--GGGTT----SSSHHHHHHHTTS-EEEETTB-SSTTHHHHHHHHHHHHTT--HHHHHHHHHHHHHHHTS---TTTHHHHHHHHHHHHHHTTTEEEEE---SSSEEEEEEEE-STTHHHH--TTSPPSEEEEEEE-TTS-EEEEEEETTSPPP---B-TTT--B-B-TTS-BSSPEEEEE--

Foldseek 3Di:
DPLLVQLAAPVCPPQPADPVHRLVSCVVVLSWDKAALQGRPDPCPVLVSVLVSCVSNVHDVVLSVQLSVQLVVLCPDPDDRSCSVVSSQVSNQVSCVVVQKGKFFDDDLDRITTIGMGGNDPSRVVRHPSPPFAQWKWKWDQDPVRDIDIDIGGPVDDDFLWDAGPPPRHTQHDPVSHGPGDIDIGGDD